Protein AF-A0A535GJ92-F1 (afdb_monomer)

Secondary structure (DSSP, 8-state):
--HHHHHHHHHHHHHHHHHSTTB-HHHHHHHHT--HHHHHHHHHHHHHTT-EEEESSSEEEE-----SS-S------HHHHHHHHHHHHHHHHTT------S--------------S-PPEEE--SSTT-HHHHHHHS---SSEEEEEEETTEEEEEE-TTTHHHHHHH---SEEEE-HHHHHHT-HHHHHHHHHHHTT--B-EE-TT--HHHHHHHHHTT-B-

Structure (mmCIF, N/CA/C/O backbone):
data_AF-A0A535GJ92-F1
#
_entry.id   AF-A0A535GJ92-F1
#
loop_
_atom_site.group_PDB
_atom_site.id
_atom_site.type_symbol
_atom_site.label_atom_id
_atom_site.label_alt_id
_atom_site.label_comp_id
_atom_site.label_asym_id
_atom_site.label_entity_id
_atom_site.label_seq_id
_atom_site.pdbx_PDB_ins_code
_atom_site.Cartn_x
_atom_site.Cartn_y
_atom_site.Cartn_z
_atom_site.occupancy
_atom_site.B_iso_or_equiv
_atom_site.auth_seq_id
_atom_site.auth_comp_id
_atom_site.auth_asym_id
_atom_site.auth_atom_id
_atom_site.pdbx_PDB_model_num
ATOM 1 N N . MET A 1 1 ? 19.392 4.411 -39.278 1.00 53.47 1 MET A N 1
ATOM 2 C CA . MET A 1 1 ? 18.923 3.256 -38.477 1.00 53.47 1 MET A CA 1
AT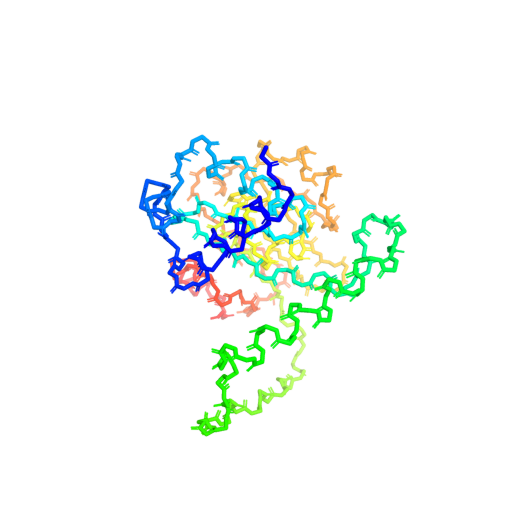OM 3 C C . MET A 1 1 ? 17.434 3.092 -38.726 1.00 53.47 1 MET A C 1
ATOM 5 O O . MET A 1 1 ? 16.678 4.012 -38.428 1.00 53.47 1 MET A O 1
ATOM 9 N N . ASN A 1 2 ? 17.029 2.000 -39.374 1.00 64.31 2 ASN A N 1
ATOM 10 C CA . ASN A 1 2 ? 15.671 1.860 -39.910 1.00 64.31 2 ASN A CA 1
ATOM 11 C C . ASN A 1 2 ? 14.639 1.661 -38.787 1.00 64.31 2 ASN A C 1
ATOM 13 O O . ASN A 1 2 ? 14.933 1.010 -37.782 1.00 64.31 2 ASN A O 1
ATOM 17 N N . ARG A 1 3 ? 13.418 2.203 -38.946 1.00 63.59 3 ARG A N 1
ATOM 18 C CA . ARG A 1 3 ? 12.334 2.062 -37.946 1.00 63.59 3 ARG A CA 1
ATOM 19 C C . ARG A 1 3 ? 12.065 0.594 -37.594 1.00 63.59 3 ARG A C 1
ATOM 21 O O . ARG A 1 3 ? 11.931 0.282 -36.415 1.00 63.59 3 ARG A O 1
ATOM 28 N N . ALA A 1 4 ? 12.094 -0.295 -38.588 1.00 64.81 4 ALA A N 1
ATOM 29 C CA . ALA A 1 4 ? 11.926 -1.737 -38.407 1.00 64.81 4 ALA A CA 1
ATOM 30 C C . ALA A 1 4 ? 13.017 -2.365 -37.517 1.00 64.81 4 ALA A C 1
ATOM 32 O O . ALA A 1 4 ? 12.712 -3.138 -36.617 1.00 64.81 4 ALA A O 1
ATOM 33 N N . GLN A 1 5 ? 14.284 -1.967 -37.688 1.00 71.75 5 GLN A N 1
ATOM 34 C CA . GLN A 1 5 ? 15.392 -2.458 -36.854 1.00 71.75 5 GLN A CA 1
ATOM 35 C C . GLN A 1 5 ? 15.271 -1.992 -35.397 1.00 71.75 5 GLN A C 1
ATOM 37 O O . GLN A 1 5 ? 15.662 -2.710 -34.481 1.00 71.75 5 GLN A O 1
ATOM 42 N N . ARG A 1 6 ? 14.731 -0.786 -35.173 1.00 73.00 6 ARG A N 1
ATOM 43 C CA . ARG A 1 6 ? 14.464 -0.264 -33.826 1.00 73.00 6 ARG A CA 1
ATOM 44 C C . ARG A 1 6 ? 13.317 -1.019 -33.153 1.00 73.00 6 ARG A C 1
ATOM 46 O O . ARG A 1 6 ? 13.453 -1.373 -31.990 1.00 73.00 6 ARG A O 1
ATOM 53 N N . LEU A 1 7 ? 12.238 -1.298 -33.885 1.00 75.06 7 LEU A N 1
ATOM 54 C CA . LEU A 1 7 ? 11.115 -2.097 -33.388 1.00 75.06 7 LEU A CA 1
ATOM 55 C C . LEU A 1 7 ? 11.565 -3.520 -33.025 1.00 75.06 7 LEU A C 1
ATOM 57 O O . LEU A 1 7 ? 11.338 -3.970 -31.910 1.00 75.06 7 LEU A O 1
ATOM 61 N N . ALA A 1 8 ? 12.291 -4.186 -33.925 1.00 76.44 8 ALA A N 1
ATOM 62 C CA . ALA A 1 8 ? 12.816 -5.530 -33.690 1.00 76.44 8 ALA A CA 1
ATOM 63 C C . ALA A 1 8 ? 13.769 -5.604 -32.485 1.00 76.44 8 ALA A C 1
ATOM 65 O O . ALA A 1 8 ? 13.922 -6.659 -31.875 1.00 76.44 8 ALA A O 1
ATOM 66 N N . ARG A 1 9 ? 14.441 -4.499 -32.142 1.00 80.50 9 ARG A N 1
ATOM 67 C CA . ARG A 1 9 ? 15.287 -4.418 -30.946 1.00 80.50 9 ARG A CA 1
ATOM 68 C C . ARG A 1 9 ? 14.460 -4.253 -29.672 1.00 80.50 9 ARG A C 1
ATOM 70 O O . ARG A 1 9 ? 14.721 -4.960 -28.710 1.00 80.50 9 ARG A O 1
ATOM 77 N N . LEU A 1 10 ? 13.435 -3.401 -29.692 1.00 81.56 10 LEU A N 1
ATOM 78 C CA . LEU A 1 10 ? 12.507 -3.242 -28.566 1.00 81.56 10 LEU A CA 1
ATOM 79 C C . LEU A 1 10 ? 11.792 -4.549 -28.231 1.00 81.56 10 LEU A C 1
ATOM 81 O O . LEU A 1 10 ? 11.700 -4.905 -27.065 1.00 81.56 10 LEU A O 1
ATOM 85 N N . LEU A 1 11 ? 11.343 -5.282 -29.252 1.00 82.81 11 LEU A N 1
ATOM 86 C CA . LEU A 1 11 ? 10.695 -6.579 -29.065 1.00 82.81 11 LEU A CA 1
ATOM 87 C C . LEU A 1 11 ? 11.654 -7.625 -28.489 1.00 82.81 11 LEU A C 1
ATOM 89 O O . LEU A 1 11 ? 11.238 -8.425 -27.665 1.00 82.81 11 LEU A O 1
ATOM 93 N N . ARG A 1 12 ? 12.940 -7.594 -28.862 1.00 78.81 12 ARG A N 1
ATOM 94 C CA . ARG A 1 12 ? 13.959 -8.468 -28.260 1.00 78.81 12 ARG A CA 1
ATOM 95 C C . ARG A 1 12 ? 14.216 -8.145 -26.794 1.00 78.81 12 ARG A C 1
ATOM 97 O O . ARG A 1 12 ? 14.290 -9.067 -25.993 1.00 78.81 12 ARG A O 1
ATOM 104 N N . VAL A 1 13 ? 14.325 -6.861 -26.448 1.00 79.38 13 VAL A N 1
ATOM 105 C CA . VAL A 1 13 ? 14.458 -6.421 -25.048 1.00 79.38 13 VAL A CA 1
ATOM 106 C C . VAL A 1 13 ? 13.229 -6.855 -24.246 1.00 79.38 13 VAL A C 1
ATOM 108 O O . VAL A 1 13 ? 13.375 -7.440 -23.183 1.00 79.38 13 VAL A O 1
ATOM 111 N N . LEU A 1 14 ? 12.027 -6.642 -24.785 1.00 78.19 14 LEU A N 1
ATOM 112 C CA . LEU A 1 14 ? 10.776 -7.051 -24.148 1.00 78.19 14 LEU A CA 1
ATOM 113 C C . LEU A 1 14 ? 10.695 -8.575 -23.962 1.00 78.19 14 LEU A C 1
ATOM 115 O O . LEU A 1 14 ? 10.383 -9.041 -22.872 1.00 78.19 14 LEU A O 1
ATOM 119 N N . ALA A 1 15 ? 11.033 -9.351 -24.994 1.00 76.44 15 ALA A N 1
ATOM 120 C CA . ALA A 1 15 ? 11.043 -10.810 -24.931 1.00 76.44 15 ALA A CA 1
ATOM 121 C C . ALA A 1 15 ? 12.057 -11.346 -23.909 1.00 76.44 15 ALA A C 1
ATOM 123 O O . ALA A 1 15 ? 11.753 -12.309 -23.214 1.00 76.44 15 ALA A O 1
ATOM 124 N N . ALA A 1 16 ? 13.232 -10.716 -23.788 1.00 76.69 16 ALA A N 1
ATOM 125 C CA . ALA A 1 16 ? 14.231 -11.090 -22.789 1.00 76.69 16 ALA A CA 1
ATOM 126 C C . ALA A 1 16 ? 13.713 -10.880 -21.358 1.00 76.69 16 ALA A C 1
ATOM 128 O O . ALA A 1 16 ? 13.887 -11.756 -20.520 1.00 76.69 16 ALA A O 1
ATOM 129 N N . ILE A 1 17 ? 13.019 -9.767 -21.103 1.00 75.00 17 ILE A N 1
ATOM 130 C CA . ILE A 1 17 ? 12.448 -9.487 -19.780 1.00 75.00 17 ILE A CA 1
ATOM 131 C C . ILE A 1 17 ? 11.287 -10.440 -19.444 1.00 75.00 17 ILE A C 1
ATOM 133 O O . ILE A 1 17 ? 11.144 -10.848 -18.298 1.00 75.00 17 ILE A O 1
ATOM 137 N N . ILE A 1 18 ? 10.454 -10.802 -20.428 1.00 71.56 18 ILE A N 1
ATOM 138 C CA . ILE A 1 18 ? 9.336 -11.742 -20.219 1.00 71.56 18 ILE A CA 1
ATOM 139 C C . ILE A 1 18 ? 9.849 -13.168 -19.973 1.00 71.56 18 ILE A C 1
ATOM 141 O O . ILE A 1 18 ? 9.283 -13.892 -19.159 1.00 71.56 18 ILE A O 1
ATOM 145 N N . ALA A 1 19 ? 10.902 -13.586 -20.681 1.00 70.50 19 ALA A N 1
ATOM 146 C CA . ALA A 1 19 ? 11.464 -14.926 -20.541 1.00 70.50 19 ALA A CA 1
ATOM 147 C C . ALA A 1 19 ? 12.166 -15.132 -19.189 1.00 70.50 19 ALA A C 1
ATOM 149 O O . ALA A 1 19 ? 12.090 -16.221 -18.625 1.00 70.50 19 ALA A O 1
ATOM 150 N N . GLU A 1 20 ? 12.850 -14.101 -18.688 1.00 66.44 20 GLU A N 1
ATOM 151 C CA . GLU A 1 20 ? 13.675 -14.156 -17.480 1.00 66.44 20 GLU A CA 1
ATOM 152 C C . GLU A 1 20 ? 13.484 -12.854 -16.665 1.00 66.44 20 GLU A C 1
ATOM 154 O O . GLU A 1 20 ? 14.280 -11.916 -16.785 1.00 66.44 20 GLU A O 1
ATOM 159 N N . PRO A 1 21 ? 12.404 -12.751 -15.865 1.00 64.00 21 PRO A N 1
ATOM 160 C CA . PRO A 1 21 ? 12.179 -11.597 -14.997 1.00 64.00 21 PRO A CA 1
ATOM 161 C C . PRO A 1 21 ? 13.259 -11.520 -13.906 1.00 64.00 21 PRO A C 1
ATOM 163 O O . PRO A 1 21 ? 13.668 -12.543 -13.356 1.00 64.00 21 PRO A O 1
ATOM 166 N N . GLY A 1 22 ? 13.727 -10.308 -13.595 1.00 62.28 22 GLY A N 1
ATOM 167 C CA . GLY A 1 22 ? 14.723 -10.081 -12.540 1.00 62.28 22 GLY A CA 1
ATOM 168 C C . GLY A 1 22 ? 16.177 -10.076 -13.027 1.00 62.28 22 GLY A C 1
ATOM 169 O O . GLY A 1 22 ? 17.098 -10.139 -12.220 1.00 62.28 22 GLY A O 1
ATOM 170 N N . LEU A 1 23 ? 16.424 -9.950 -14.335 1.00 67.25 23 LEU A N 1
ATOM 171 C CA . LEU A 1 23 ? 17.788 -9.812 -14.861 1.00 67.25 23 LEU A CA 1
ATOM 172 C C . LEU A 1 23 ? 18.440 -8.474 -14.474 1.00 67.25 23 LEU A C 1
ATOM 174 O O . LEU A 1 23 ? 17.831 -7.403 -14.583 1.00 67.25 23 LEU A O 1
ATOM 178 N N . ASN A 1 24 ? 19.720 -8.525 -14.098 1.00 70.81 24 ASN A N 1
ATOM 179 C CA . ASN A 1 24 ? 20.555 -7.343 -13.871 1.00 70.81 24 ASN A CA 1
ATOM 180 C C . ASN A 1 24 ? 20.749 -6.555 -15.196 1.00 70.81 24 ASN A C 1
ATOM 182 O O . ASN A 1 24 ? 20.762 -7.168 -16.265 1.00 70.81 24 ASN A O 1
ATOM 186 N N . PRO A 1 25 ? 20.929 -5.215 -15.196 1.00 65.88 25 PRO A N 1
ATOM 187 C CA . PRO A 1 25 ? 21.043 -4.424 -16.424 1.00 65.88 25 PRO A CA 1
ATOM 188 C C . PRO A 1 25 ? 22.133 -4.875 -17.385 1.00 65.88 25 PRO A C 1
ATOM 190 O O . PRO A 1 25 ? 21.948 -4.785 -18.596 1.00 65.88 25 PRO A O 1
ATOM 193 N N . LEU A 1 26 ? 23.257 -5.351 -16.850 1.00 70.69 26 LEU A N 1
ATOM 194 C CA . LEU A 1 26 ? 24.378 -5.841 -17.650 1.00 70.69 26 LEU A CA 1
ATOM 195 C C . LEU A 1 26 ? 24.001 -7.139 -18.372 1.00 70.69 26 LEU A C 1
ATOM 197 O O . LEU A 1 26 ? 24.169 -7.245 -19.583 1.00 70.69 26 LEU A O 1
ATOM 201 N N . GLU A 1 27 ? 23.386 -8.074 -17.652 1.00 72.12 27 GLU A N 1
ATOM 202 C CA . GLU A 1 27 ? 22.938 -9.358 -18.196 1.00 72.12 27 GLU A CA 1
ATOM 203 C C . GLU A 1 27 ? 21.802 -9.170 -19.206 1.00 72.12 27 GLU A C 1
ATOM 205 O O . GLU A 1 27 ? 21.796 -9.796 -20.265 1.00 72.12 27 GLU A O 1
ATOM 210 N N . LEU A 1 28 ? 20.875 -8.245 -18.934 1.00 76.94 28 LEU A N 1
ATOM 211 C CA . LEU A 1 28 ? 19.798 -7.918 -19.863 1.00 76.94 28 LEU A CA 1
ATOM 212 C C . LEU A 1 28 ? 20.329 -7.268 -21.149 1.00 76.94 28 LEU A C 1
ATOM 214 O O . LEU A 1 28 ? 19.836 -7.559 -22.242 1.00 76.94 28 LEU A O 1
ATOM 218 N N . ALA A 1 29 ? 21.327 -6.390 -21.034 1.00 77.00 29 ALA A N 1
ATOM 219 C CA . ALA A 1 29 ? 21.971 -5.751 -22.177 1.00 77.00 29 ALA A CA 1
ATOM 220 C C . ALA A 1 29 ? 22.660 -6.796 -23.069 1.00 77.00 29 ALA A C 1
ATOM 222 O O . ALA A 1 29 ? 22.425 -6.820 -24.283 1.00 77.00 29 ALA A O 1
ATOM 223 N N . ASP A 1 30 ? 23.419 -7.706 -22.457 1.00 76.38 30 ASP A N 1
ATOM 224 C CA . ASP A 1 30 ? 24.112 -8.793 -23.149 1.00 76.38 30 ASP A CA 1
ATOM 225 C C . ASP A 1 30 ? 23.124 -9.762 -23.811 1.00 76.38 30 ASP A C 1
ATOM 227 O O . ASP A 1 30 ? 23.265 -10.092 -24.992 1.00 76.38 30 ASP A O 1
ATOM 231 N N . ARG A 1 31 ? 22.050 -10.143 -23.106 1.00 75.62 31 ARG A N 1
ATOM 232 C CA . ARG A 1 31 ? 20.996 -11.034 -23.619 1.00 75.62 31 ARG A CA 1
ATOM 233 C C . ARG A 1 31 ? 20.239 -10.427 -24.799 1.00 75.62 31 ARG A C 1
ATOM 235 O O . ARG A 1 31 ? 19.936 -11.124 -25.768 1.00 75.62 31 ARG A O 1
ATOM 242 N N . ALA A 1 32 ? 19.943 -9.129 -24.739 1.00 76.56 32 ALA A N 1
ATOM 243 C CA . ALA A 1 32 ? 19.295 -8.403 -25.828 1.00 76.56 32 ALA A CA 1
ATOM 244 C C . ALA A 1 32 ? 20.266 -8.041 -26.974 1.00 76.56 32 ALA A C 1
ATOM 246 O O . ALA A 1 32 ? 19.819 -7.626 -28.053 1.00 76.56 32 ALA A O 1
ATOM 247 N N . GLY A 1 33 ? 21.578 -8.219 -26.770 1.00 79.56 33 GLY A N 1
ATOM 248 C CA . GLY A 1 33 ? 22.631 -7.896 -27.731 1.00 79.56 33 GLY A CA 1
ATOM 249 C C . GLY A 1 33 ? 22.756 -6.392 -27.980 1.00 79.56 33 GLY A C 1
ATOM 250 O O . GLY A 1 33 ? 22.915 -5.959 -29.126 1.00 79.56 33 GLY A O 1
ATOM 251 N N . VAL A 1 34 ? 22.598 -5.581 -26.932 1.00 82.31 34 VAL A N 1
ATOM 252 C CA . VAL A 1 34 ? 22.601 -4.112 -26.994 1.00 82.31 34 VAL A CA 1
ATOM 253 C C . VAL A 1 34 ? 23.533 -3.533 -25.937 1.00 82.31 34 VAL A C 1
ATOM 255 O O . VAL A 1 34 ? 23.767 -4.142 -24.907 1.00 82.31 34 VAL A O 1
ATOM 258 N N . SER A 1 35 ? 24.048 -2.321 -26.153 1.00 77.12 35 SER A N 1
ATOM 259 C CA . SER A 1 35 ? 24.799 -1.636 -25.096 1.00 77.12 35 SER A CA 1
ATOM 260 C C . SER A 1 35 ? 23.872 -1.150 -23.984 1.00 77.12 35 SER A C 1
ATOM 262 O O . SER A 1 35 ? 22.730 -0.777 -24.252 1.00 77.12 35 SER A O 1
ATOM 264 N N . ASP A 1 36 ? 24.387 -1.033 -22.763 1.00 72.44 36 ASP A N 1
ATOM 265 C CA . ASP A 1 36 ? 23.635 -0.527 -21.608 1.00 72.44 36 ASP A CA 1
ATOM 266 C C . ASP A 1 36 ? 22.990 0.861 -21.862 1.00 72.44 36 ASP A C 1
ATOM 268 O O . ASP A 1 36 ? 21.817 1.092 -21.567 1.00 72.44 36 ASP A O 1
ATOM 272 N N . ARG A 1 37 ? 23.689 1.778 -22.549 1.00 69.88 37 ARG A N 1
ATOM 273 C CA . ARG A 1 37 ? 23.108 3.067 -22.988 1.00 69.88 37 ARG A CA 1
ATOM 274 C C . ARG A 1 37 ? 21.888 2.883 -23.903 1.00 69.88 37 ARG A C 1
ATOM 276 O O . ARG A 1 37 ? 20.949 3.681 -23.855 1.00 69.88 37 ARG A O 1
ATOM 283 N N . THR A 1 38 ? 21.923 1.877 -24.773 1.00 76.75 38 THR A N 1
ATOM 284 C CA . THR A 1 38 ? 20.834 1.563 -25.707 1.00 76.75 38 THR A CA 1
ATOM 285 C C . THR A 1 38 ? 19.684 0.881 -24.982 1.00 76.75 38 THR A C 1
ATOM 287 O O . THR A 1 38 ? 18.538 1.263 -25.205 1.00 76.75 38 THR A O 1
ATOM 290 N N . LEU A 1 39 ? 19.994 -0.032 -24.059 1.00 79.88 39 LEU A N 1
ATOM 291 C CA . LEU A 1 39 ? 19.027 -0.675 -23.180 1.00 79.88 39 LEU A CA 1
ATOM 292 C C . LEU A 1 39 ? 18.219 0.371 -22.406 1.00 79.88 39 LEU A C 1
ATOM 294 O O . LEU A 1 39 ? 16.998 0.394 -22.509 1.00 79.88 39 LEU A O 1
ATOM 298 N N . ARG A 1 40 ? 18.882 1.324 -21.737 1.00 74.00 40 ARG A N 1
ATOM 299 C CA . ARG A 1 40 ? 18.209 2.404 -20.990 1.00 74.00 40 ARG A CA 1
ATOM 300 C C . ARG A 1 40 ? 17.260 3.236 -21.857 1.00 74.00 40 ARG A C 1
ATOM 302 O O . ARG A 1 40 ? 16.165 3.595 -21.426 1.00 74.00 40 ARG A O 1
ATOM 309 N N . ARG A 1 41 ? 17.658 3.530 -23.099 1.00 74.88 41 ARG A N 1
ATOM 310 C CA . ARG A 1 41 ? 16.818 4.257 -24.063 1.00 74.88 41 ARG A CA 1
ATOM 311 C C . ARG A 1 41 ? 15.610 3.433 -24.516 1.00 74.88 41 ARG A C 1
ATOM 313 O O . ARG A 1 41 ? 14.527 3.988 -24.679 1.00 74.88 41 ARG A O 1
ATOM 320 N N . ASP A 1 42 ? 15.807 2.145 -24.761 1.00 80.44 42 ASP A N 1
ATOM 321 C CA . ASP A 1 42 ? 14.763 1.239 -25.229 1.00 80.44 42 ASP A CA 1
ATOM 322 C C . ASP A 1 42 ? 13.750 0.937 -24.108 1.00 80.44 42 ASP A C 1
ATOM 324 O O . ASP A 1 42 ? 12.548 0.968 -24.356 1.00 80.44 42 ASP A O 1
ATOM 328 N N . LEU A 1 43 ? 14.209 0.795 -22.862 1.00 76.06 43 LEU A N 1
ATOM 329 C CA . LEU A 1 43 ? 13.366 0.695 -21.665 1.00 76.06 43 LEU A CA 1
ATOM 330 C C . LEU A 1 43 ? 12.503 1.944 -21.450 1.00 76.06 43 LEU A C 1
ATOM 332 O O . LEU A 1 43 ? 11.303 1.837 -21.208 1.00 76.06 43 LEU A O 1
ATOM 336 N N . ALA A 1 44 ? 13.081 3.140 -21.607 1.00 72.94 44 ALA A N 1
ATOM 337 C CA . ALA A 1 44 ? 12.310 4.382 -21.553 1.00 72.94 44 ALA A CA 1
ATOM 338 C C . ALA A 1 44 ? 11.215 4.418 -22.632 1.00 72.94 44 ALA A C 1
ATOM 340 O O . ALA A 1 44 ? 10.099 4.854 -22.370 1.00 72.94 44 ALA A O 1
ATOM 341 N N . GLN A 1 45 ? 11.513 3.905 -23.828 1.00 76.81 45 GLN A N 1
ATOM 342 C CA . GLN A 1 45 ? 10.541 3.828 -24.912 1.00 76.81 45 GLN A CA 1
ATOM 343 C C . GLN A 1 45 ? 9.448 2.774 -24.658 1.00 76.81 45 GLN A C 1
ATOM 345 O O . GLN A 1 45 ? 8.307 2.993 -25.054 1.00 76.81 45 GLN A O 1
ATOM 350 N N . LEU A 1 46 ? 9.766 1.652 -24.007 1.00 76.19 46 LEU A N 1
ATOM 351 C CA . LEU A 1 46 ? 8.772 0.664 -23.573 1.00 76.19 46 LEU A CA 1
ATOM 352 C C . LEU A 1 46 ? 7.822 1.259 -22.523 1.00 76.19 46 LEU A C 1
ATOM 354 O O . LEU A 1 46 ? 6.607 1.109 -22.657 1.00 76.19 46 LEU A O 1
ATOM 358 N N . ARG A 1 47 ? 8.353 2.040 -21.575 1.00 73.69 47 ARG A N 1
ATOM 359 C CA . ARG A 1 47 ? 7.552 2.792 -20.598 1.00 73.69 47 ARG A CA 1
ATOM 360 C C . ARG A 1 47 ? 6.618 3.801 -21.259 1.00 73.69 47 ARG A C 1
ATOM 362 O O . ARG A 1 47 ? 5.445 3.867 -20.906 1.00 73.69 47 ARG A O 1
ATOM 369 N N . ASP A 1 48 ? 7.096 4.527 -22.268 1.00 71.25 48 ASP A N 1
ATOM 370 C CA . ASP A 1 48 ? 6.262 5.455 -23.045 1.00 71.25 48 ASP A CA 1
ATOM 371 C C . ASP A 1 48 ? 5.144 4.740 -23.830 1.00 71.25 48 ASP A C 1
ATOM 373 O O . ASP A 1 48 ? 4.103 5.336 -24.118 1.00 71.25 48 ASP A O 1
ATOM 377 N N . LEU A 1 49 ? 5.352 3.469 -24.189 1.00 71.38 49 LEU A N 1
ATOM 378 C CA . LEU A 1 49 ? 4.356 2.614 -24.843 1.00 71.38 49 LEU A CA 1
ATOM 379 C C . LEU A 1 49 ? 3.376 1.963 -23.852 1.00 71.38 49 LEU A C 1
ATOM 381 O O . LEU A 1 49 ? 2.408 1.347 -24.293 1.00 71.38 49 LEU A O 1
ATOM 385 N N . GLY A 1 50 ? 3.585 2.142 -22.545 1.00 63.12 50 GLY A N 1
ATOM 386 C CA . GLY A 1 50 ? 2.713 1.633 -21.487 1.00 63.12 50 GLY A CA 1
ATOM 387 C C . GLY A 1 50 ? 3.156 0.311 -20.861 1.00 63.12 50 GLY A C 1
ATOM 388 O O . GLY A 1 50 ? 2.422 -0.219 -20.035 1.00 63.12 50 GLY A O 1
ATOM 389 N N . TYR A 1 51 ? 4.338 -0.205 -21.213 1.00 65.00 51 TYR A N 1
ATOM 390 C CA . TYR A 1 51 ? 4.948 -1.333 -20.509 1.00 65.00 51 TYR A CA 1
ATOM 391 C C . TYR A 1 51 ? 5.706 -0.797 -19.295 1.00 65.00 51 TYR A C 1
ATOM 393 O O . TYR A 1 51 ? 6.754 -0.163 -19.443 1.00 65.00 51 TYR A O 1
ATOM 401 N N . GLU A 1 52 ? 5.175 -1.004 -18.093 1.00 63.28 52 GLU A N 1
ATOM 402 C CA . GLU A 1 52 ? 5.884 -0.623 -16.872 1.00 63.28 52 GLU A CA 1
ATOM 403 C C . GLU A 1 52 ? 7.006 -1.627 -16.609 1.00 63.28 52 GLU A C 1
ATOM 405 O O . GLU A 1 52 ? 6.757 -2.807 -16.382 1.00 63.28 52 GLU A O 1
ATOM 410 N N . VAL A 1 53 ? 8.253 -1.153 -16.679 1.00 61.47 53 VAL A N 1
ATOM 411 C CA . VAL A 1 53 ? 9.435 -1.953 -16.350 1.00 61.47 53 VAL A CA 1
ATOM 412 C C . VAL A 1 53 ? 10.006 -1.453 -15.026 1.00 61.47 53 VAL A C 1
ATOM 414 O O . VAL A 1 53 ? 10.464 -0.308 -14.956 1.00 61.47 53 VAL A O 1
ATOM 417 N N . ALA A 1 54 ? 9.956 -2.288 -13.989 1.00 54.53 54 ALA A N 1
ATOM 418 C CA . ALA A 1 54 ? 10.470 -1.983 -12.651 1.00 54.53 54 ALA A CA 1
ATOM 419 C C . ALA A 1 54 ? 11.898 -2.521 -12.467 1.00 54.53 54 ALA A C 1
ATOM 421 O O . ALA A 1 54 ? 12.311 -3.434 -13.179 1.00 54.53 54 ALA A O 1
ATOM 422 N N . TYR A 1 55 ? 12.651 -1.929 -11.532 1.00 45.56 55 TYR A N 1
ATOM 423 C CA . TYR A 1 55 ? 14.058 -2.247 -11.251 1.00 45.56 55 TYR A CA 1
ATOM 424 C C . TYR A 1 55 ? 14.258 -2.659 -9.785 1.00 45.56 55 TYR A C 1
ATOM 426 O O . TYR A 1 55 ? 15.041 -2.051 -9.061 1.00 45.56 55 TYR A O 1
ATOM 434 N N . THR A 1 56 ? 13.491 -3.638 -9.308 1.00 49.22 56 THR A N 1
ATOM 435 C CA . THR A 1 56 ? 13.521 -4.014 -7.883 1.00 49.22 56 THR A CA 1
ATOM 436 C C . THR A 1 56 ? 14.565 -5.098 -7.612 1.00 49.22 56 THR A C 1
ATOM 438 O O . THR A 1 56 ? 15.462 -4.893 -6.802 1.00 49.22 56 THR A O 1
ATOM 441 N N . SER A 1 57 ? 14.511 -6.221 -8.336 1.00 41.19 57 SER A N 1
ATOM 442 C CA . SER A 1 57 ? 15.493 -7.321 -8.254 1.00 41.19 57 SER A CA 1
ATOM 443 C C . SER A 1 57 ? 16.197 -7.571 -9.596 1.00 41.19 57 SER A C 1
ATOM 445 O O . SER A 1 57 ? 16.722 -8.651 -9.830 1.00 41.19 57 SER A O 1
ATOM 447 N N . GLY A 1 58 ? 16.180 -6.569 -10.477 1.00 55.50 58 GLY A N 1
ATOM 448 C CA . GLY A 1 58 ? 16.449 -6.670 -11.910 1.00 55.50 58 GLY A CA 1
ATOM 449 C C . GLY A 1 58 ? 15.269 -6.107 -12.701 1.00 55.50 58 GLY A C 1
ATOM 450 O O . GLY A 1 58 ? 14.343 -5.549 -12.109 1.00 55.50 58 GLY A O 1
ATOM 451 N N . TYR A 1 59 ? 15.305 -6.194 -14.028 1.00 51.50 59 TYR A N 1
ATOM 452 C CA . TYR A 1 59 ? 14.214 -5.691 -14.859 1.00 51.50 59 TYR A CA 1
ATOM 453 C C . TYR A 1 59 ? 13.080 -6.707 -14.960 1.00 51.50 59 TYR A C 1
ATOM 455 O O . TYR A 1 59 ? 13.285 -7.842 -15.386 1.00 51.50 59 TYR A O 1
ATOM 463 N N . GLU A 1 60 ? 11.874 -6.270 -14.618 1.00 54.00 60 GLU A N 1
ATOM 464 C CA . GLU A 1 60 ? 10.642 -7.044 -14.765 1.00 54.00 60 GLU A CA 1
ATOM 465 C C . GLU A 1 60 ? 9.610 -6.204 -15.512 1.00 54.00 60 GLU A C 1
ATOM 467 O O . GLU A 1 60 ? 9.413 -5.029 -15.194 1.00 54.00 60 GLU A O 1
ATOM 472 N N . VAL A 1 61 ? 8.971 -6.787 -16.528 1.00 50.00 61 VAL A N 1
ATOM 473 C CA . VAL A 1 61 ? 7.880 -6.149 -17.270 1.00 50.00 61 VAL A CA 1
ATOM 474 C C . VAL A 1 61 ? 6.586 -6.510 -16.570 1.00 50.00 61 VAL A C 1
ATOM 476 O O . VAL A 1 61 ? 6.188 -7.671 -16.535 1.00 50.00 61 VAL A O 1
ATOM 479 N N . GLN A 1 62 ? 5.903 -5.500 -16.055 1.00 57.06 62 GLN A N 1
ATOM 480 C CA . GLN A 1 62 ? 4.528 -5.637 -15.620 1.00 57.06 62 GLN A CA 1
ATOM 481 C C . GLN A 1 62 ? 3.639 -5.434 -16.850 1.00 57.06 62 GLN A C 1
ATOM 483 O O . GLN A 1 62 ? 3.625 -4.352 -17.448 1.00 57.06 62 GLN A O 1
ATOM 488 N N . GLU A 1 63 ? 2.906 -6.474 -17.258 1.00 53.03 63 GLU A N 1
ATOM 489 C CA . GLU A 1 63 ? 1.872 -6.364 -18.292 1.00 53.03 63 GLU A CA 1
ATOM 490 C C . GLU A 1 63 ? 0.709 -5.507 -17.775 1.00 53.03 63 GLU A C 1
ATOM 492 O O . GLU A 1 63 ? -0.367 -5.991 -17.430 1.00 53.03 63 GLU A O 1
ATOM 497 N N . LYS A 1 64 ? 0.884 -4.185 -17.755 1.00 47.94 64 LYS A N 1
ATOM 498 C CA . LYS A 1 64 ? -0.255 -3.271 -17.759 1.00 47.94 64 LYS A CA 1
ATOM 499 C C . LYS A 1 64 ? -0.776 -3.183 -19.184 1.00 47.94 64 LYS A C 1
ATOM 501 O O . LYS A 1 64 ? -0.537 -2.222 -19.913 1.00 47.94 64 LYS A O 1
ATOM 506 N N . LEU A 1 65 ? -1.542 -4.196 -19.578 1.00 42.44 65 LEU A N 1
ATOM 507 C CA . LEU A 1 65 ? -2.540 -4.041 -20.627 1.00 42.44 65 LEU A CA 1
ATOM 508 C C . LEU A 1 65 ? -3.534 -2.976 -20.142 1.00 42.44 65 LEU A C 1
ATOM 510 O O . LEU A 1 65 ? -4.542 -3.275 -19.511 1.00 42.44 65 LEU A O 1
ATOM 514 N N . ASN A 1 66 ? -3.240 -1.706 -20.437 1.00 41.75 66 ASN A N 1
ATOM 515 C CA . ASN A 1 66 ? -4.219 -0.623 -20.430 1.00 41.75 66 ASN A CA 1
ATOM 516 C C . ASN A 1 66 ? -5.238 -0.891 -21.554 1.00 41.75 66 ASN A C 1
ATOM 518 O O . ASN A 1 66 ? -5.283 -0.186 -22.563 1.00 41.75 66 ASN A O 1
ATOM 522 N N . LEU A 1 67 ? -6.048 -1.939 -21.386 1.00 40.69 67 LEU A N 1
ATOM 523 C CA . LEU A 1 67 ? -7.283 -2.163 -22.137 1.00 40.69 67 LEU A CA 1
ATOM 524 C C . LEU A 1 67 ? -8.336 -1.105 -21.754 1.00 40.69 67 LEU A C 1
ATOM 526 O O . LEU A 1 67 ? -9.237 -0.825 -22.540 1.00 40.69 67 LEU A O 1
ATOM 530 N N . ASP A 1 68 ? -8.139 -0.407 -20.629 1.00 38.53 68 ASP A N 1
ATOM 531 C CA . ASP A 1 68 ? -8.917 0.753 -20.183 1.00 38.53 68 ASP A CA 1
ATOM 532 C C . ASP A 1 68 ? -8.481 2.069 -20.859 1.00 38.53 68 ASP A C 1
ATOM 534 O O . ASP A 1 68 ? -8.244 3.090 -20.218 1.00 38.53 68 ASP A O 1
ATOM 538 N N . GLY A 1 69 ? -8.350 2.063 -22.188 1.00 36.59 69 GLY A N 1
ATOM 539 C CA . GLY A 1 69 ? -8.682 3.205 -23.053 1.00 36.59 69 GLY A CA 1
ATOM 540 C C . GLY A 1 69 ? -8.162 4.620 -22.728 1.00 36.59 69 GLY A C 1
ATOM 541 O O . GLY A 1 69 ? -8.787 5.586 -23.172 1.00 36.59 69 GLY A O 1
ATOM 542 N N . ARG A 1 70 ? -7.053 4.806 -21.999 1.00 37.53 70 ARG A N 1
ATOM 543 C CA . ARG A 1 70 ? -6.471 6.140 -21.727 1.00 37.53 70 ARG A CA 1
ATOM 544 C C . ARG A 1 70 ? -4.961 6.231 -21.943 1.00 37.53 70 ARG A C 1
ATOM 546 O O . ARG A 1 70 ? -4.281 7.010 -21.283 1.00 37.53 70 ARG A O 1
ATOM 553 N N . SER A 1 71 ? -4.416 5.543 -22.938 1.00 41.47 71 SER A N 1
ATOM 554 C CA . SER A 1 71 ? -3.220 6.072 -23.599 1.00 41.47 71 SER A CA 1
ATOM 555 C C . SER A 1 71 ? -3.660 7.234 -24.498 1.00 41.47 71 SER A C 1
ATOM 557 O O . SER A 1 71 ? -4.651 7.127 -25.223 1.00 41.47 71 SER A O 1
ATOM 559 N N . LYS A 1 72 ? -2.989 8.393 -24.382 1.00 45.28 72 LYS A N 1
ATOM 560 C CA . LYS A 1 72 ? -3.229 9.607 -25.191 1.00 45.28 72 LYS A CA 1
ATOM 561 C C . LYS A 1 72 ? -3.652 9.212 -26.608 1.00 45.28 72 LYS A C 1
ATOM 563 O O . LYS A 1 72 ? -2.864 8.586 -27.310 1.00 45.28 72 LYS A O 1
ATOM 568 N N . ARG A 1 73 ? -4.878 9.580 -27.010 1.00 39.81 73 ARG A N 1
ATOM 569 C CA . ARG A 1 73 ? -5.454 9.339 -28.346 1.00 39.81 73 ARG A CA 1
ATOM 570 C C . ARG A 1 73 ? -4.525 9.911 -29.425 1.00 39.81 73 ARG A C 1
ATOM 572 O O . ARG A 1 73 ? -4.693 11.035 -29.891 1.00 39.81 73 ARG A O 1
ATOM 579 N N . ARG A 1 74 ? -3.528 9.135 -29.835 1.00 49.78 74 ARG A N 1
ATOM 580 C CA . ARG A 1 74 ? -2.819 9.322 -31.093 1.00 49.78 74 ARG A CA 1
ATOM 581 C C . ARG A 1 74 ? -3.696 8.649 -32.139 1.00 49.78 74 ARG A C 1
ATOM 583 O O . ARG A 1 74 ? -4.056 7.488 -31.966 1.00 49.78 74 ARG A O 1
ATOM 590 N N . ARG A 1 75 ? -4.135 9.394 -33.156 1.00 48.69 75 ARG A N 1
ATOM 591 C CA . ARG A 1 75 ? -4.999 8.838 -34.207 1.00 48.69 75 ARG A CA 1
ATOM 592 C C . ARG A 1 75 ? -4.278 7.647 -34.846 1.00 48.69 75 ARG A C 1
ATOM 594 O O . ARG A 1 75 ? -3.198 7.833 -35.402 1.00 48.69 75 ARG A O 1
ATOM 601 N N . ARG A 1 76 ? -4.862 6.456 -34.684 1.00 54.25 76 ARG A N 1
ATOM 602 C CA . ARG A 1 76 ? -4.427 5.191 -35.284 1.00 54.25 76 ARG A CA 1
ATOM 603 C C . ARG A 1 76 ? -4.428 5.363 -36.802 1.00 54.25 76 ARG A C 1
ATOM 605 O O . ARG A 1 76 ? -5.397 5.901 -37.339 1.00 54.25 76 ARG A O 1
ATOM 612 N N . THR A 1 77 ? -3.341 4.993 -37.467 1.00 60.03 77 THR A N 1
ATOM 613 C CA . THR A 1 77 ? -3.249 5.058 -38.929 1.00 60.03 77 THR A CA 1
ATOM 614 C C . THR A 1 77 ? -3.436 3.671 -39.531 1.00 60.03 77 THR A C 1
ATOM 616 O O . THR A 1 77 ? -3.125 2.673 -38.894 1.00 60.03 77 THR A O 1
ATOM 619 N N . GLU A 1 78 ? -3.912 3.599 -40.771 1.00 60.44 78 GLU A N 1
ATOM 620 C CA . GLU A 1 78 ? -4.128 2.344 -41.514 1.00 60.44 78 GLU A CA 1
ATOM 621 C C . GLU A 1 78 ? -2.838 1.504 -41.647 1.00 60.44 78 GLU A C 1
ATOM 623 O O . GLU A 1 78 ? -2.864 0.276 -41.655 1.00 60.44 78 GLU A O 1
ATOM 628 N N . ALA A 1 79 ? -1.678 2.169 -41.633 1.00 60.41 79 ALA A N 1
ATOM 629 C CA . ALA A 1 79 ? -0.369 1.524 -41.590 1.00 60.41 79 ALA A CA 1
ATOM 630 C C . ALA A 1 79 ? -0.070 0.825 -40.247 1.00 60.41 79 ALA A C 1
ATOM 632 O O . ALA A 1 79 ? 0.675 -0.154 -40.229 1.00 60.41 79 ALA A O 1
ATOM 633 N N . ASP A 1 80 ? -0.634 1.309 -39.135 1.00 56.06 80 ASP A N 1
ATOM 634 C CA . ASP A 1 80 ? -0.476 0.681 -37.819 1.00 56.06 80 ASP A CA 1
ATOM 635 C C . ASP A 1 80 ? -1.291 -0.620 -37.735 1.00 56.06 80 ASP A C 1
ATOM 637 O O . ASP A 1 80 ? -0.825 -1.597 -37.152 1.00 56.06 80 ASP A O 1
ATOM 641 N N . ASP A 1 81 ? -2.470 -0.666 -38.363 1.00 60.12 81 ASP A N 1
ATOM 642 C CA . ASP A 1 81 ? -3.322 -1.862 -38.388 1.00 60.12 81 ASP A CA 1
ATOM 643 C C . ASP A 1 81 ? -2.732 -2.958 -39.293 1.00 60.12 81 ASP A C 1
ATOM 645 O O . ASP A 1 81 ? -2.685 -4.124 -38.897 1.00 60.12 81 ASP A O 1
ATOM 649 N N . ALA A 1 82 ? -2.173 -2.589 -40.451 1.00 66.69 82 ALA A N 1
ATOM 650 C CA . ALA A 1 82 ? -1.431 -3.523 -41.304 1.00 66.69 82 ALA A CA 1
ATOM 651 C C . ALA A 1 82 ? -0.191 -4.100 -40.594 1.00 66.69 82 ALA A C 1
ATOM 653 O O . ALA A 1 82 ? 0.123 -5.284 -40.730 1.00 66.69 82 ALA A O 1
ATOM 654 N N . LEU A 1 83 ? 0.501 -3.283 -39.790 1.00 67.38 83 LEU A N 1
ATOM 655 C CA . LEU A 1 83 ? 1.634 -3.736 -38.984 1.00 67.38 83 LEU A CA 1
ATOM 656 C C . LEU A 1 83 ? 1.190 -4.714 -37.887 1.00 67.38 83 LEU A C 1
ATOM 658 O O . LEU A 1 83 ? 1.866 -5.714 -37.657 1.00 67.38 83 LEU A O 1
ATOM 662 N N . LEU A 1 84 ? 0.054 -4.458 -37.234 1.00 66.50 84 LEU A N 1
ATOM 663 C CA . LEU A 1 84 ? -0.506 -5.356 -36.221 1.00 66.50 84 LEU A CA 1
ATOM 664 C C . LEU A 1 84 ? -0.941 -6.696 -36.820 1.00 66.50 84 LEU A C 1
ATOM 666 O O . LEU A 1 84 ? -0.669 -7.734 -36.223 1.00 66.50 84 LEU A O 1
ATOM 670 N N . GLN A 1 85 ? -1.543 -6.693 -38.011 1.00 67.94 85 GLN A N 1
ATOM 671 C CA . GLN A 1 85 ? -1.893 -7.925 -38.725 1.00 67.94 85 GLN A CA 1
ATOM 672 C C . GLN A 1 85 ? -0.652 -8.724 -39.140 1.00 67.94 85 GLN A C 1
ATOM 674 O O . GLN A 1 85 ? -0.623 -9.940 -38.966 1.00 67.94 85 GLN A O 1
ATOM 679 N N . ALA A 1 86 ? 0.400 -8.049 -39.609 1.00 68.25 86 ALA A N 1
ATOM 680 C CA . ALA A 1 86 ? 1.662 -8.701 -39.952 1.00 68.25 86 ALA A CA 1
ATOM 681 C C . ALA A 1 86 ? 2.359 -9.303 -38.718 1.00 68.25 86 ALA A C 1
ATOM 683 O O . ALA A 1 86 ? 2.935 -10.386 -38.797 1.00 68.25 86 ALA A O 1
ATOM 684 N N . VAL A 1 87 ? 2.284 -8.629 -37.565 1.00 68.56 87 VAL A N 1
ATOM 685 C CA . VAL A 1 87 ? 2.801 -9.155 -36.293 1.00 68.56 87 VAL A CA 1
ATOM 686 C C . VAL A 1 87 ? 1.963 -10.337 -35.806 1.00 68.56 87 VAL A C 1
ATOM 688 O O . VAL A 1 87 ? 2.541 -11.339 -35.400 1.00 68.56 87 VAL A O 1
ATOM 691 N N . ALA A 1 88 ? 0.632 -10.266 -35.897 1.00 68.31 88 ALA A N 1
ATOM 692 C CA . ALA A 1 88 ? -0.246 -11.379 -35.539 1.00 68.31 88 ALA A CA 1
ATOM 693 C C . ALA A 1 88 ? 0.066 -12.629 -36.380 1.00 68.31 88 ALA A C 1
ATOM 695 O O . ALA A 1 88 ? 0.279 -13.702 -35.819 1.00 68.31 88 ALA A O 1
ATOM 696 N N . GLN A 1 89 ? 0.224 -12.470 -37.698 1.00 65.94 89 GLN A N 1
ATOM 697 C CA . GLN A 1 89 ? 0.625 -13.565 -38.585 1.00 65.94 89 GLN A CA 1
ATOM 698 C C . GLN A 1 89 ? 2.023 -14.104 -38.270 1.00 65.94 89 GLN A C 1
ATOM 700 O O . GLN A 1 89 ? 2.227 -15.316 -38.302 1.00 65.94 89 GLN A O 1
ATOM 705 N N . ALA A 1 90 ? 2.988 -13.237 -37.950 1.00 64.69 90 ALA A N 1
ATOM 706 C CA . ALA A 1 90 ? 4.348 -13.649 -37.600 1.00 64.69 90 ALA A CA 1
ATOM 707 C C . ALA A 1 90 ? 4.402 -14.434 -36.276 1.00 64.69 90 ALA A C 1
ATOM 709 O O . ALA A 1 90 ? 5.191 -15.366 -36.144 1.00 64.69 90 ALA A O 1
ATOM 710 N N . VAL A 1 91 ? 3.555 -14.081 -35.304 1.00 60.97 91 VAL A N 1
ATOM 711 C CA . VAL A 1 91 ? 3.439 -14.794 -34.019 1.00 60.97 91 VAL A CA 1
ATOM 712 C C . VAL A 1 91 ? 2.762 -16.154 -34.207 1.00 60.97 91 VAL A C 1
ATOM 714 O O . VAL A 1 91 ? 3.191 -17.139 -33.607 1.00 60.97 91 VAL A O 1
ATOM 717 N N . GLU A 1 92 ? 1.761 -16.228 -35.084 1.00 63.47 92 GLU A N 1
ATOM 718 C CA . GLU A 1 92 ? 1.096 -17.477 -35.467 1.00 63.47 92 GLU A CA 1
ATOM 719 C C . GLU A 1 92 ? 2.049 -18.429 -36.215 1.00 63.47 92 GLU A C 1
ATOM 721 O O . GLU A 1 92 ? 2.148 -19.605 -35.871 1.00 63.47 92 GLU A O 1
ATOM 726 N N . THR A 1 93 ? 2.854 -17.918 -37.156 1.00 61.69 93 THR A N 1
ATOM 727 C CA . THR A 1 93 ? 3.870 -18.723 -37.869 1.00 61.69 93 THR A CA 1
ATOM 728 C C . THR A 1 93 ? 5.057 -19.129 -36.997 1.00 61.69 93 THR A C 1
ATOM 730 O O . THR A 1 93 ? 5.664 -20.168 -37.251 1.00 61.69 93 THR A O 1
ATOM 733 N N . ALA A 1 94 ? 5.391 -18.355 -35.961 1.00 58.41 94 ALA A N 1
ATOM 734 C CA . ALA A 1 94 ? 6.457 -18.689 -35.017 1.00 58.41 94 ALA A CA 1
ATOM 735 C C . ALA A 1 94 ? 6.064 -19.774 -33.995 1.00 58.41 94 ALA A C 1
ATOM 737 O O . ALA A 1 94 ? 6.903 -20.159 -33.182 1.00 58.41 94 ALA A O 1
ATOM 738 N N . GLY A 1 95 ? 4.813 -20.260 -34.007 1.00 49.16 95 GLY A N 1
ATOM 739 C CA . GLY A 1 95 ? 4.358 -21.329 -33.111 1.00 49.16 95 GLY A CA 1
ATOM 740 C C . GLY A 1 95 ? 4.423 -20.957 -31.625 1.00 49.16 95 GLY A C 1
ATOM 741 O O . GLY A 1 95 ? 4.543 -21.830 -30.772 1.00 49.16 95 GLY A O 1
ATOM 742 N N . LEU A 1 96 ? 4.368 -19.659 -31.306 1.00 56.94 96 LEU A N 1
ATOM 743 C CA . LEU A 1 96 ? 4.408 -19.139 -29.932 1.00 56.94 96 LEU A CA 1
ATOM 744 C C . LEU A 1 96 ? 3.058 -19.265 -29.205 1.00 56.94 96 LEU A C 1
ATOM 746 O O . LEU A 1 96 ? 2.950 -18.901 -28.035 1.00 56.94 96 LEU A O 1
ATOM 750 N N . TRP A 1 97 ? 2.043 -19.816 -29.874 1.00 45.88 97 TRP A N 1
ATOM 751 C CA . TRP A 1 97 ? 0.841 -20.315 -29.222 1.00 45.88 97 TRP A CA 1
ATOM 752 C C . TRP A 1 97 ? 1.172 -21.646 -28.550 1.00 45.88 97 TRP A C 1
ATOM 754 O O . TRP A 1 97 ? 1.356 -22.665 -29.211 1.00 45.88 97 TRP A O 1
ATOM 764 N N . ARG A 1 98 ? 1.266 -21.637 -27.220 1.00 46.16 98 ARG A N 1
ATOM 765 C CA . ARG A 1 98 ? 1.173 -22.864 -26.432 1.00 46.16 98 ARG A CA 1
ATOM 766 C C . ARG A 1 98 ? -0.279 -23.023 -26.009 1.00 46.16 98 ARG A C 1
ATOM 768 O O . ARG A 1 98 ? -0.772 -22.202 -25.238 1.00 46.16 98 ARG A O 1
ATOM 775 N N . ASP A 1 99 ? -0.918 -24.085 -26.486 1.00 40.62 99 ASP A N 1
ATOM 776 C CA . ASP A 1 99 ? -2.189 -24.565 -25.954 1.00 40.62 99 ASP A CA 1
ATOM 777 C C . ASP A 1 99 ? -2.047 -24.753 -24.441 1.00 40.62 99 ASP A C 1
ATOM 779 O O . ASP A 1 99 ? -1.314 -25.618 -23.959 1.00 40.62 99 ASP A O 1
ATOM 783 N N . THR A 1 100 ? -2.730 -23.919 -23.665 1.00 44.97 100 THR A N 1
ATOM 784 C CA . THR A 1 100 ? -2.944 -24.144 -22.235 1.00 44.97 100 THR A CA 1
ATOM 785 C C . THR A 1 100 ? -4.230 -24.938 -22.034 1.00 44.97 100 THR A C 1
ATOM 787 O O . THR A 1 100 ? -5.087 -24.583 -21.232 1.00 44.97 100 THR A O 1
ATOM 790 N N . GLU A 1 101 ? -4.359 -26.060 -22.741 1.00 38.44 101 GLU A N 1
ATOM 791 C CA . GLU A 1 101 ? -5.302 -27.106 -22.365 1.00 38.44 101 GLU A CA 1
ATOM 792 C C . GLU A 1 101 ? -4.556 -28.169 -21.551 1.00 38.44 101 GLU A C 1
ATOM 794 O O . GLU A 1 101 ? -3.730 -28.914 -22.073 1.00 38.44 101 GLU A O 1
ATOM 799 N N . GLY A 1 102 ? -4.847 -28.235 -20.246 1.00 36.22 102 GLY A N 1
ATOM 800 C CA . GLY A 1 102 ? -4.546 -29.422 -19.439 1.00 36.22 102 GLY A CA 1
ATOM 801 C C . GLY A 1 102 ? -3.646 -29.247 -18.216 1.00 36.22 102 GLY A C 1
ATOM 802 O O . GLY A 1 102 ? -2.678 -29.981 -18.069 1.00 36.22 102 GLY A O 1
ATOM 803 N N . ALA A 1 103 ? -4.013 -28.374 -17.276 1.00 34.75 103 ALA A N 1
ATOM 804 C CA . ALA A 1 103 ? -3.806 -28.647 -15.848 1.00 34.75 103 ALA A CA 1
ATOM 805 C C . ALA A 1 103 ? -4.805 -27.842 -15.012 1.00 34.75 103 ALA A C 1
ATOM 807 O O . ALA A 1 103 ? -4.473 -26.868 -14.339 1.00 34.75 103 ALA A O 1
ATOM 808 N N . GLY A 1 104 ? -6.069 -28.261 -15.061 1.00 33.66 104 GLY A N 1
ATOM 809 C CA . GLY A 1 104 ? -7.008 -27.896 -14.018 1.00 33.66 104 GLY A CA 1
ATOM 810 C C . GLY A 1 104 ? -6.528 -28.471 -12.688 1.00 33.66 104 GLY A C 1
ATOM 811 O O . GLY A 1 104 ? -6.604 -29.674 -12.464 1.00 33.66 104 GLY A O 1
ATOM 812 N N . GLN A 1 105 ? -6.120 -27.603 -11.770 1.00 36.72 105 GLN A N 1
ATOM 813 C CA . GLN A 1 105 ? -6.698 -27.691 -10.440 1.00 36.72 105 GLN A CA 1
ATOM 814 C C . GLN A 1 105 ? -7.717 -26.562 -10.336 1.00 36.72 105 GLN A C 1
ATOM 816 O O . GLN A 1 105 ? -7.358 -25.398 -10.527 1.00 36.72 105 GLN A O 1
ATOM 821 N N . PRO A 1 106 ? -9.001 -26.874 -10.090 1.00 34.22 106 PRO A N 1
ATOM 822 C CA . PRO A 1 106 ? -9.977 -25.843 -9.819 1.00 34.22 106 PRO A CA 1
ATOM 823 C C . PRO A 1 106 ? -9.522 -25.161 -8.534 1.00 34.22 106 PRO A C 1
ATOM 825 O O . PRO A 1 106 ? -9.615 -25.748 -7.457 1.00 34.22 106 PRO A O 1
ATOM 828 N N . SER A 1 107 ? -9.006 -23.933 -8.645 1.00 38.94 107 SER A N 1
ATOM 829 C CA . SER A 1 107 ? -8.892 -23.053 -7.489 1.00 38.94 107 SER A CA 1
ATOM 830 C C . SER A 1 107 ? -10.293 -23.012 -6.904 1.00 38.94 107 SER A C 1
ATOM 832 O O . SER A 1 107 ? -11.233 -22.571 -7.578 1.00 38.94 107 SER A O 1
ATOM 834 N N . ALA A 1 108 ? -10.450 -23.659 -5.745 1.00 39.78 108 ALA A N 1
ATOM 835 C CA . ALA A 1 108 ? -11.727 -23.869 -5.097 1.00 39.78 108 ALA A CA 1
ATOM 836 C C . ALA A 1 108 ? -12.486 -22.558 -5.196 1.00 39.78 108 ALA A C 1
ATOM 838 O O . ALA A 1 108 ? -11.936 -21.527 -4.807 1.00 39.78 108 ALA A O 1
ATOM 839 N N . ARG A 1 109 ? -13.690 -22.591 -5.793 1.00 38.28 109 ARG A N 1
ATOM 840 C CA . ARG A 1 109 ? -14.610 -21.452 -5.826 1.00 38.28 109 ARG A CA 1
ATOM 841 C C . ARG A 1 109 ? -14.499 -20.799 -4.465 1.00 38.28 109 ARG A C 1
ATOM 843 O O . ARG A 1 109 ? -14.961 -21.400 -3.496 1.00 38.28 109 ARG A O 1
ATOM 850 N N . ARG A 1 110 ? -13.806 -19.654 -4.394 1.00 36.69 110 ARG A N 1
ATOM 851 C CA . ARG A 1 110 ? -13.581 -18.934 -3.145 1.00 36.69 110 ARG A CA 1
ATOM 852 C C . ARG A 1 110 ? -14.986 -18.740 -2.621 1.00 36.69 110 ARG A C 1
ATOM 854 O O . ARG A 1 110 ? -15.781 -18.038 -3.253 1.00 36.69 110 ARG A O 1
ATOM 861 N N . ALA A 1 111 ? -15.338 -19.500 -1.585 1.00 33.78 111 ALA A N 1
ATOM 862 C CA . ALA A 1 111 ? -16.642 -19.402 -0.977 1.00 33.78 111 ALA A CA 1
ATOM 863 C C . ALA A 1 111 ? -16.786 -17.919 -0.681 1.00 33.78 111 ALA A C 1
ATOM 865 O O . ALA A 1 111 ? -15.912 -17.369 -0.013 1.00 33.78 111 ALA A O 1
ATOM 866 N N . LYS A 1 112 ? -17.792 -17.256 -1.270 1.00 38.22 112 LYS A N 1
ATOM 867 C CA . LYS A 1 112 ? -18.131 -15.883 -0.892 1.00 38.22 112 LYS A CA 1
ATOM 868 C C . LYS A 1 112 ? -18.146 -15.903 0.631 1.00 38.22 112 LYS A C 1
ATOM 870 O O . LYS A 1 112 ? -19.009 -16.609 1.166 1.00 38.22 112 LYS A O 1
ATOM 875 N N . PRO A 1 113 ? -17.192 -15.251 1.325 1.00 36.28 113 PRO A N 1
ATOM 876 C CA . PRO A 1 113 ? -17.221 -15.284 2.766 1.00 36.28 113 PRO A CA 1
ATOM 877 C C . PRO A 1 113 ? -18.559 -14.667 3.139 1.00 36.28 113 PRO A C 1
ATOM 879 O O . PRO A 1 113 ? -18.918 -13.574 2.684 1.00 36.28 113 PRO A O 1
ATOM 882 N N . LYS A 1 114 ? -19.361 -15.473 3.840 1.00 35.50 114 LYS A N 1
ATOM 883 C CA . LYS A 1 114 ? -20.621 -15.049 4.434 1.00 35.50 114 LYS A CA 1
ATOM 884 C C . LYS A 1 114 ? -20.345 -13.710 5.100 1.00 35.50 114 LYS A C 1
ATOM 886 O O . LYS A 1 114 ? -19.397 -13.600 5.868 1.00 35.50 114 LYS A O 1
ATOM 891 N N . ARG A 1 115 ? -21.162 -12.713 4.762 1.00 38.25 115 ARG A N 1
ATOM 892 C CA . ARG A 1 115 ? -21.195 -11.402 5.407 1.00 38.25 115 ARG A CA 1
ATOM 893 C C . ARG A 1 115 ? -21.390 -11.604 6.919 1.00 38.25 115 ARG A C 1
ATOM 895 O O . ARG A 1 115 ? -22.527 -11.650 7.373 1.00 38.25 115 ARG A O 1
ATOM 902 N N . SER A 1 116 ? -20.315 -11.777 7.685 1.00 38.22 116 SER A N 1
ATOM 903 C CA . SER A 1 116 ? -20.275 -11.309 9.069 1.00 38.22 116 SER A CA 1
ATOM 904 C C . SER A 1 116 ? -19.911 -9.825 9.003 1.00 38.22 116 SER A C 1
ATOM 906 O O . SER A 1 116 ? -19.273 -9.396 8.037 1.00 38.22 116 SER A O 1
ATOM 908 N N . GLY A 1 117 ? -20.435 -9.016 9.927 1.00 45.75 117 GLY A N 1
ATOM 909 C CA . GLY A 1 117 ? -20.292 -7.555 9.907 1.00 45.75 117 GLY A CA 1
ATOM 910 C C . GLY A 1 117 ? -18.865 -7.142 9.553 1.00 45.75 117 GLY A C 1
ATOM 911 O O . GLY A 1 117 ? -17.924 -7.723 10.080 1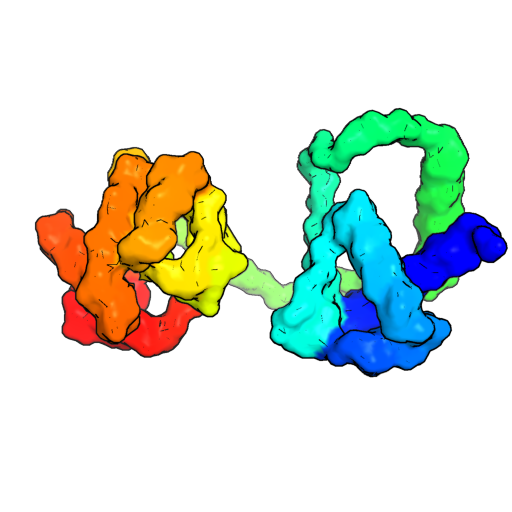.00 45.75 117 GLY A O 1
ATOM 912 N N . ALA A 1 118 ? -18.726 -6.233 8.582 1.00 64.19 118 ALA A N 1
ATOM 913 C CA . ALA A 1 118 ? -17.477 -5.971 7.873 1.00 64.19 118 ALA A CA 1
ATOM 914 C C . ALA A 1 118 ? -16.311 -5.741 8.845 1.00 64.19 118 ALA A C 1
ATOM 916 O O . ALA A 1 118 ? -16.167 -4.649 9.386 1.00 64.19 118 ALA A O 1
ATOM 917 N N . ALA A 1 119 ? -15.492 -6.775 9.059 1.00 78.69 119 ALA A N 1
ATOM 918 C CA . ALA A 1 119 ? -14.302 -6.649 9.880 1.00 78.69 119 ALA A CA 1
ATOM 919 C C . ALA A 1 119 ? -13.409 -5.548 9.279 1.00 78.69 119 ALA A C 1
ATOM 921 O O . ALA A 1 119 ? -13.268 -5.500 8.042 1.00 78.69 119 ALA A O 1
ATOM 922 N N . PRO A 1 120 ? -12.853 -4.657 10.113 1.00 86.56 120 PRO A N 1
ATOM 923 C CA . PRO A 1 120 ? -12.015 -3.555 9.669 1.00 86.56 120 PRO A CA 1
ATOM 924 C C . PRO A 1 120 ? -10.839 -4.077 8.849 1.00 86.56 120 PRO A C 1
ATOM 926 O O . PRO A 1 120 ? -10.352 -5.179 9.086 1.00 86.56 120 PRO A O 1
ATOM 929 N N . ILE A 1 121 ? -10.410 -3.310 7.853 1.00 91.12 121 ILE A N 1
ATOM 930 C CA . ILE A 1 121 ? -9.245 -3.650 7.033 1.00 91.12 121 ILE A CA 1
ATOM 931 C C . ILE A 1 121 ? -8.041 -2.910 7.604 1.00 91.12 121 ILE A C 1
ATOM 933 O O . ILE A 1 121 ? -8.125 -1.698 7.785 1.00 91.12 121 ILE A O 1
ATOM 937 N N . VAL A 1 122 ? -6.941 -3.619 7.847 1.00 92.25 122 VAL A N 1
ATOM 938 C CA . VAL A 1 122 ? -5.653 -3.052 8.263 1.00 92.25 122 VAL A CA 1
ATOM 939 C C . VAL A 1 122 ? -4.621 -3.313 7.175 1.00 92.25 122 VAL A C 1
ATOM 941 O O . VAL A 1 122 ? -4.402 -4.459 6.784 1.00 92.25 122 VAL A O 1
ATOM 944 N N . LEU A 1 123 ? -3.973 -2.250 6.708 1.00 91.25 123 LEU A N 1
ATOM 945 C CA . LEU A 1 123 ? -2.888 -2.307 5.734 1.00 91.25 123 LEU A CA 1
ATOM 946 C C . LEU A 1 123 ? -1.654 -1.616 6.316 1.00 91.25 123 LEU A C 1
ATOM 948 O O . LEU A 1 123 ? -1.724 -0.468 6.755 1.00 91.25 123 LEU A O 1
ATOM 952 N N . ILE A 1 124 ? -0.526 -2.319 6.285 1.00 90.31 124 ILE A N 1
ATOM 953 C CA . ILE A 1 124 ? 0.802 -1.786 6.598 1.00 90.31 124 ILE A CA 1
ATOM 954 C C . ILE A 1 124 ? 1.632 -2.014 5.332 1.00 90.31 124 ILE A C 1
ATOM 956 O O . ILE A 1 124 ? 1.734 -3.170 4.912 1.00 90.31 124 ILE A O 1
ATOM 960 N N . PRO A 1 125 ? 2.168 -0.957 4.700 1.00 84.81 125 PRO A N 1
ATOM 961 C CA . PRO A 1 125 ? 2.856 -1.081 3.427 1.00 84.81 125 PRO A CA 1
ATOM 962 C C . PRO A 1 125 ? 4.137 -1.897 3.603 1.00 84.81 125 PRO A C 1
ATOM 964 O O . PRO A 1 125 ? 4.845 -1.781 4.609 1.00 84.81 125 PRO A O 1
ATOM 967 N N . THR A 1 126 ? 4.454 -2.725 2.611 1.00 80.56 126 THR A N 1
ATOM 968 C CA . THR A 1 126 ? 5.767 -3.385 2.528 1.00 80.56 126 THR A CA 1
ATOM 969 C C . THR A 1 126 ? 6.808 -2.548 1.779 1.00 80.56 126 THR A C 1
ATOM 971 O O . THR A 1 126 ? 7.949 -2.982 1.640 1.00 80.56 126 THR A O 1
ATOM 974 N N . GLY A 1 127 ? 6.415 -1.373 1.284 1.00 78.50 127 GLY A N 1
ATOM 975 C CA . GLY A 1 127 ? 7.234 -0.412 0.552 1.00 78.50 127 GLY A CA 1
ATOM 976 C C . GLY A 1 127 ? 6.361 0.636 -0.148 1.00 78.50 127 GLY A C 1
ATOM 977 O O . GLY A 1 127 ? 5.136 0.532 -0.145 1.00 78.50 127 GLY A O 1
ATOM 978 N N . GLU A 1 128 ? 6.991 1.629 -0.780 1.00 70.00 128 GLU A N 1
ATOM 979 C CA . GLU A 1 128 ? 6.306 2.779 -1.403 1.00 70.00 128 GLU A CA 1
ATOM 980 C C . GLU A 1 128 ? 5.271 2.383 -2.474 1.00 70.00 128 GLU A C 1
ATOM 982 O O . GLU A 1 128 ? 4.223 3.022 -2.614 1.00 70.00 128 GLU A O 1
ATOM 987 N N . ASP A 1 129 ? 5.535 1.287 -3.187 1.00 75.06 129 ASP A N 1
ATOM 988 C CA . ASP A 1 129 ? 4.685 0.765 -4.257 1.00 75.06 129 ASP A CA 1
ATOM 989 C C . ASP A 1 129 ? 3.789 -0.409 -3.840 1.00 75.06 129 ASP A C 1
ATOM 991 O O . ASP A 1 129 ? 3.328 -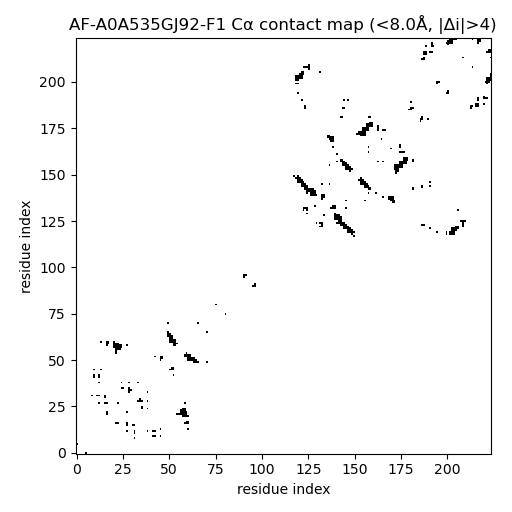1.177 -4.686 1.00 75.06 129 ASP A O 1
ATOM 995 N N . ASP A 1 130 ? 3.496 -0.540 -2.543 1.00 78.69 130 ASP A N 1
ATOM 996 C CA . ASP A 1 130 ? 2.561 -1.553 -2.053 1.00 78.69 130 ASP A CA 1
ATOM 997 C C . ASP A 1 130 ? 1.190 -1.427 -2.761 1.00 78.69 130 ASP A C 1
ATOM 999 O O . ASP A 1 130 ? 0.526 -0.383 -2.668 1.00 78.69 130 ASP A O 1
ATOM 1003 N N . PRO A 1 131 ? 0.748 -2.461 -3.504 1.00 76.19 131 PRO A N 1
ATOM 1004 C CA . PRO A 1 131 ? -0.421 -2.357 -4.369 1.00 76.19 131 PRO A CA 1
ATOM 1005 C C . PRO A 1 131 ? -1.724 -2.233 -3.576 1.00 76.19 131 PRO A C 1
ATOM 1007 O O . PRO A 1 131 ? -2.612 -1.481 -3.987 1.00 76.19 131 PRO A O 1
ATOM 1010 N N . ASP A 1 132 ? -1.837 -2.927 -2.440 1.00 82.50 132 ASP A N 1
ATOM 1011 C CA . ASP A 1 132 ? -3.030 -2.890 -1.592 1.00 82.50 132 ASP A CA 1
ATOM 1012 C C . ASP A 1 132 ? -3.149 -1.515 -0.931 1.00 82.50 132 ASP A C 1
ATOM 1014 O O . ASP A 1 132 ? -4.227 -0.908 -0.915 1.00 82.50 132 ASP A O 1
ATOM 1018 N N . PHE A 1 133 ? -2.023 -0.989 -0.445 1.00 85.75 133 PHE A N 1
ATOM 1019 C CA . PHE A 1 133 ? -1.951 0.324 0.178 1.00 85.75 133 PHE A CA 1
ATOM 1020 C C . PHE A 1 133 ? -2.289 1.430 -0.822 1.00 85.75 133 PHE A C 1
ATOM 1022 O O . PHE A 1 133 ? -3.193 2.230 -0.578 1.00 85.75 133 PHE A O 1
ATOM 1029 N N . ARG A 1 134 ? -1.648 1.433 -1.998 1.00 82.69 134 ARG A N 1
ATOM 1030 C CA . ARG A 1 134 ? -1.910 2.422 -3.055 1.00 82.69 134 ARG A CA 1
ATOM 1031 C C . ARG A 1 134 ? -3.336 2.351 -3.577 1.00 82.69 134 ARG A C 1
ATOM 1033 O O . ARG A 1 134 ? -3.919 3.392 -3.877 1.00 82.69 134 ARG A O 1
ATOM 1040 N N . TYR A 1 135 ? -3.914 1.158 -3.689 1.00 82.00 135 TYR A N 1
ATOM 1041 C CA . TYR A 1 135 ? -5.318 1.021 -4.059 1.00 82.00 135 TYR A CA 1
ATOM 1042 C C . TYR A 1 135 ? -6.235 1.679 -3.016 1.00 82.00 135 TYR A C 1
ATOM 1044 O O . TYR A 1 135 ? -7.186 2.376 -3.377 1.00 82.00 135 TYR A O 1
ATOM 1052 N N . ALA A 1 136 ? -5.932 1.502 -1.728 1.00 83.38 136 ALA A N 1
ATOM 1053 C CA . ALA A 1 136 ? -6.742 2.028 -0.638 1.00 83.38 136 ALA A CA 1
ATOM 1054 C C . ALA A 1 136 ? -6.605 3.547 -0.442 1.00 83.38 136 ALA A C 1
ATOM 1056 O O . ALA A 1 136 ? -7.615 4.220 -0.235 1.00 83.38 136 ALA A O 1
ATOM 1057 N N . THR A 1 137 ? -5.390 4.092 -0.525 1.00 81.25 137 THR A N 1
ATOM 1058 C CA . THR A 1 137 ? -5.087 5.495 -0.184 1.00 81.25 137 THR A CA 1
ATOM 1059 C C . THR A 1 137 ? -4.876 6.386 -1.409 1.00 81.25 137 THR A C 1
ATOM 1061 O O . THR A 1 137 ? -4.974 7.605 -1.301 1.00 81.25 137 THR A O 1
ATOM 1064 N N . SER A 1 138 ? -4.590 5.806 -2.583 1.00 79.00 138 SER A N 1
ATOM 1065 C CA . SER A 1 138 ? -4.053 6.513 -3.764 1.00 79.00 138 SER A CA 1
ATOM 1066 C C . SER A 1 138 ? -2.733 7.252 -3.510 1.00 79.00 138 SER A C 1
ATOM 1068 O O . SER A 1 138 ? -2.347 8.112 -4.300 1.00 79.00 138 SER A O 1
ATOM 1070 N N . PHE A 1 139 ? -2.035 6.889 -2.433 1.00 78.31 139 PHE A N 1
ATOM 1071 C CA . PHE A 1 139 ? -0.810 7.513 -1.955 1.00 78.31 139 PHE A CA 1
ATOM 1072 C C . PHE A 1 139 ? 0.169 6.427 -1.486 1.00 78.31 139 PHE A C 1
ATOM 1074 O O . PHE A 1 139 ? -0.180 5.584 -0.662 1.00 78.31 139 PHE A O 1
ATOM 1081 N N . GLY A 1 140 ? 1.372 6.416 -2.053 1.00 77.81 140 GLY A N 1
ATOM 1082 C CA . GLY A 1 140 ? 2.421 5.467 -1.688 1.00 77.81 140 GLY A CA 1
ATOM 1083 C C . GLY A 1 140 ? 3.294 6.035 -0.579 1.00 77.81 140 GLY A C 1
ATOM 1084 O O . GLY A 1 140 ? 3.667 7.201 -0.646 1.00 77.81 140 GLY A O 1
ATOM 1085 N N . VAL A 1 141 ? 3.605 5.217 0.423 1.00 80.56 141 VAL A N 1
ATOM 1086 C CA . VAL A 1 141 ? 4.607 5.524 1.451 1.00 80.56 141 VAL A CA 1
ATOM 1087 C C . VAL A 1 141 ? 5.388 4.269 1.773 1.00 80.56 141 VAL A C 1
ATOM 1089 O O . VAL A 1 141 ? 4.840 3.170 1.756 1.00 80.56 141 VAL A O 1
ATOM 1092 N N . GLU A 1 142 ? 6.667 4.435 2.088 1.00 76.25 142 GLU A N 1
ATOM 1093 C CA . GLU A 1 142 ? 7.517 3.324 2.513 1.00 76.25 142 GLU A CA 1
ATOM 1094 C C . GLU A 1 142 ? 7.063 2.744 3.860 1.00 76.25 142 GLU A C 1
ATOM 1096 O O . GLU A 1 142 ? 7.043 1.529 4.043 1.00 76.25 142 GLU A O 1
ATOM 1101 N N . THR A 1 143 ? 6.650 3.612 4.789 1.00 79.38 143 THR A N 1
ATOM 1102 C CA . THR A 1 143 ? 6.146 3.229 6.112 1.00 79.38 143 THR A CA 1
ATOM 1103 C C . THR A 1 143 ? 4.879 3.999 6.462 1.00 79.38 143 THR A C 1
ATOM 1105 O O . THR A 1 143 ? 4.725 5.174 6.124 1.00 79.38 143 THR A O 1
ATOM 1108 N N . GLY A 1 144 ? 3.951 3.329 7.141 1.00 87.38 144 GLY A N 1
ATOM 1109 C CA . GLY A 1 144 ? 2.686 3.921 7.554 1.00 87.38 144 GLY A CA 1
ATOM 1110 C C . GLY A 1 144 ? 1.656 2.871 7.939 1.00 87.38 144 GLY A C 1
ATOM 1111 O O . GLY A 1 144 ? 1.930 1.673 7.980 1.00 87.38 144 GLY A O 1
ATOM 1112 N N . LEU A 1 145 ? 0.444 3.331 8.216 1.00 91.38 145 LEU A N 1
ATOM 1113 C CA . LEU A 1 145 ? -0.663 2.477 8.611 1.00 91.38 145 LEU A CA 1
ATOM 1114 C C . LEU A 1 145 ? -1.958 3.018 8.023 1.00 91.38 145 LEU A C 1
ATOM 1116 O O . LEU A 1 145 ? -2.292 4.185 8.198 1.00 91.38 145 LEU A O 1
ATOM 1120 N N . TYR A 1 146 ? -2.721 2.153 7.371 1.00 92.31 146 TYR A N 1
ATOM 1121 C CA . TYR A 1 146 ? -4.067 2.465 6.925 1.00 92.31 146 TYR A CA 1
ATOM 1122 C C . TYR A 1 146 ? -5.066 1.520 7.583 1.00 92.31 146 TYR A C 1
ATOM 1124 O O . TYR A 1 146 ? -4.898 0.300 7.545 1.00 92.31 146 TYR A O 1
ATOM 1132 N N . ILE A 1 147 ? -6.126 2.081 8.163 1.00 91.19 147 ILE A N 1
ATOM 1133 C CA . ILE A 1 147 ? -7.231 1.317 8.738 1.00 91.19 147 ILE A CA 1
ATOM 1134 C C . ILE A 1 147 ? -8.540 1.812 8.147 1.00 91.19 147 ILE A C 1
ATOM 1136 O O . ILE A 1 147 ? -8.873 2.989 8.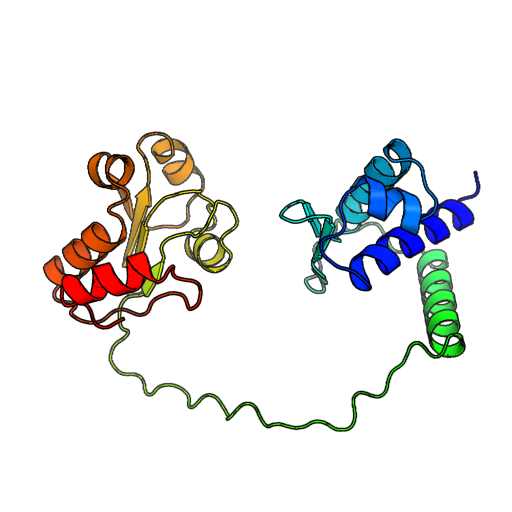263 1.00 91.19 147 ILE A O 1
ATOM 1140 N N . ARG A 1 148 ? -9.325 0.899 7.577 1.00 90.06 148 ARG A N 1
ATOM 1141 C CA . ARG A 1 148 ? -10.715 1.161 7.196 1.00 90.06 148 ARG A CA 1
ATOM 1142 C C . ARG A 1 148 ? -11.640 0.431 8.147 1.00 90.06 148 ARG A C 1
ATOM 1144 O O . ARG A 1 148 ? -11.754 -0.792 8.073 1.00 90.06 148 ARG A O 1
ATOM 1151 N N . PHE A 1 149 ? -12.330 1.177 8.999 1.00 83.00 149 PHE A N 1
ATOM 1152 C CA . PHE A 1 149 ? -13.306 0.609 9.921 1.00 83.00 149 PHE A CA 1
ATOM 1153 C C . PHE A 1 149 ? -14.614 0.296 9.205 1.00 83.00 149 PHE A C 1
ATOM 1155 O O . PHE A 1 149 ? -15.181 -0.782 9.379 1.00 83.00 149 PHE A O 1
ATOM 1162 N N . ARG A 1 150 ? -15.093 1.248 8.397 1.00 82.25 150 ARG A N 1
ATOM 1163 C CA . ARG A 1 150 ? -16.343 1.184 7.627 1.00 82.25 150 ARG A CA 1
ATOM 1164 C C . ARG A 1 150 ? -16.202 2.041 6.369 1.00 82.25 150 ARG A C 1
ATOM 1166 O O . ARG A 1 150 ? -15.226 2.774 6.219 1.00 82.25 150 ARG A O 1
ATOM 1173 N N . ASP A 1 151 ? -17.171 1.966 5.465 1.00 78.31 151 ASP A N 1
ATOM 1174 C CA . ASP A 1 151 ? -17.195 2.857 4.303 1.00 78.31 151 ASP A CA 1
ATOM 1175 C C . ASP A 1 151 ? -17.305 4.320 4.764 1.00 78.31 151 ASP A C 1
ATOM 1177 O O . ASP A 1 151 ? -18.226 4.675 5.499 1.00 78.31 151 ASP A O 1
ATOM 1181 N N . GLY A 1 152 ? -16.339 5.152 4.359 1.00 77.56 152 GLY A N 1
ATOM 1182 C CA . GLY A 1 152 ? -16.236 6.557 4.776 1.00 77.56 152 GLY A CA 1
ATOM 1183 C C . GLY A 1 152 ? -15.673 6.787 6.186 1.00 77.56 152 GLY A C 1
ATOM 1184 O O . GLY A 1 152 ? -15.650 7.926 6.639 1.00 77.56 152 GLY A O 1
ATOM 1185 N N . ASP A 1 153 ? -15.227 5.735 6.880 1.00 83.94 153 ASP A N 1
ATOM 1186 C CA . ASP A 1 153 ? -14.535 5.821 8.171 1.00 83.94 153 ASP A CA 1
ATOM 1187 C C . ASP A 1 153 ? -13.189 5.104 8.064 1.00 83.94 153 ASP A C 1
ATOM 1189 O O . ASP A 1 153 ? -13.033 3.926 8.418 1.00 83.94 153 ASP A O 1
ATOM 1193 N N . ASP A 1 154 ? -12.230 5.821 7.489 1.00 89.88 154 ASP A N 1
ATOM 1194 C CA . ASP A 1 154 ? -10.864 5.372 7.311 1.00 89.88 154 ASP A CA 1
ATOM 1195 C C . ASP A 1 154 ? -9.842 6.381 7.831 1.00 89.88 154 ASP A C 1
ATOM 1197 O O . ASP A 1 154 ? -10.017 7.603 7.779 1.00 89.88 1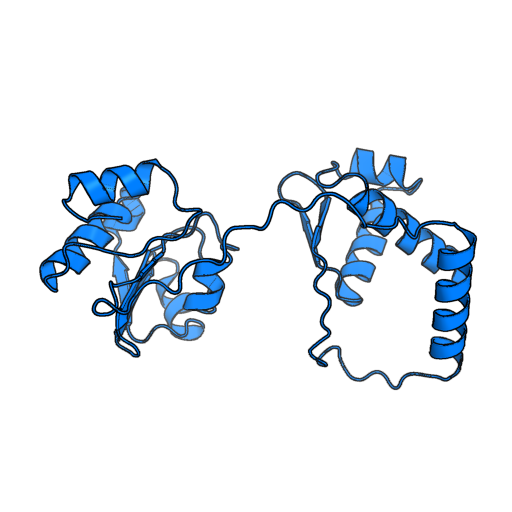54 ASP A O 1
ATOM 1201 N N . VAL A 1 155 ? -8.761 5.824 8.367 1.00 89.75 155 VAL A N 1
ATOM 1202 C CA . VAL A 1 155 ? -7.661 6.568 8.957 1.00 89.75 155 VAL A CA 1
ATOM 1203 C C . VAL A 1 155 ? -6.368 6.143 8.284 1.00 89.75 155 VAL A C 1
ATOM 1205 O O . VAL A 1 155 ? -6.056 4.956 8.203 1.00 89.75 155 VAL A O 1
ATOM 1208 N N . LEU A 1 156 ? -5.615 7.134 7.828 1.00 90.62 156 LEU A N 1
ATOM 1209 C CA . LEU A 1 156 ? -4.248 6.999 7.364 1.00 90.62 156 LEU A CA 1
ATOM 1210 C C . LEU A 1 156 ? -3.320 7.632 8.403 1.00 90.62 156 LEU A C 1
ATOM 1212 O O . LEU A 1 156 ? -3.407 8.831 8.667 1.00 90.62 156 LEU A O 1
ATOM 1216 N N . VAL A 1 157 ? -2.435 6.827 8.977 1.00 86.00 157 VAL A N 1
ATOM 1217 C CA . VAL A 1 157 ? -1.355 7.282 9.847 1.00 86.00 157 VAL A CA 1
ATOM 1218 C C . VAL A 1 157 ? -0.046 7.252 9.072 1.00 86.00 157 VAL A C 1
ATOM 1220 O O . VAL A 1 157 ? 0.307 6.235 8.472 1.00 86.00 157 VAL A O 1
ATOM 1223 N N . VAL A 1 158 ? 0.663 8.375 9.076 1.00 85.69 158 VAL A N 1
ATOM 1224 C CA . VAL A 1 158 ? 1.925 8.556 8.347 1.00 85.69 158 VAL A CA 1
ATOM 1225 C C . VAL A 1 158 ? 3.004 9.173 9.234 1.00 85.69 158 VAL A C 1
ATOM 1227 O O . VAL A 1 158 ? 2.730 9.703 10.314 1.00 85.69 158 VAL A O 1
ATOM 1230 N N . SER A 1 159 ? 4.249 9.103 8.763 1.00 79.00 159 SER A N 1
ATOM 1231 C CA . SER A 1 159 ? 5.381 9.821 9.350 1.00 79.00 159 SER A CA 1
ATOM 1232 C C . SER A 1 159 ? 5.162 11.343 9.313 1.00 79.00 159 SER A C 1
ATOM 1234 O O . SER A 1 159 ? 4.567 11.844 8.354 1.00 79.00 159 SER A O 1
ATOM 1236 N N . PRO A 1 160 ? 5.717 12.109 10.276 1.00 74.06 160 PRO A N 1
ATOM 1237 C CA . PRO A 1 160 ? 5.728 13.573 10.219 1.00 74.06 160 PRO A CA 1
ATOM 1238 C C . PRO A 1 160 ? 6.364 14.148 8.944 1.00 74.06 160 PRO A C 1
ATOM 1240 O O . PRO A 1 160 ? 6.088 15.285 8.586 1.00 74.06 160 PRO A O 1
ATOM 1243 N N . LEU A 1 161 ? 7.223 13.386 8.258 1.00 76.69 161 LEU A N 1
ATOM 1244 C CA . LEU A 1 161 ? 7.837 13.811 6.994 1.00 76.69 161 LEU A CA 1
ATOM 1245 C C . LEU A 1 161 ? 6.869 13.713 5.804 1.00 76.69 161 LEU A C 1
ATOM 1247 O O . LEU A 1 161 ? 7.018 14.448 4.834 1.00 76.69 161 LEU A O 1
ATOM 1251 N N . GLU A 1 162 ? 5.863 12.841 5.896 1.00 79.50 162 GLU A N 1
ATOM 1252 C CA . GLU A 1 162 ? 4.900 12.566 4.824 1.00 79.50 162 GLU A CA 1
ATOM 1253 C C . GLU A 1 162 ? 3.529 13.206 5.075 1.00 79.50 162 GLU A C 1
ATOM 1255 O O . GLU A 1 162 ? 2.632 13.087 4.243 1.00 79.50 162 GLU A O 1
ATOM 1260 N N . ILE A 1 163 ? 3.332 13.898 6.204 1.00 77.44 163 ILE A N 1
ATOM 1261 C CA . ILE A 1 163 ? 2.016 14.409 6.614 1.00 77.44 163 ILE A CA 1
ATOM 1262 C C . ILE A 1 163 ? 1.438 15.431 5.626 1.00 77.44 163 ILE A C 1
ATOM 1264 O O . ILE A 1 163 ? 0.256 15.358 5.279 1.00 77.44 163 ILE A O 1
ATOM 1268 N N . ASP A 1 164 ? 2.264 16.346 5.120 1.00 74.06 164 ASP A N 1
ATOM 1269 C CA . ASP A 1 164 ? 1.834 17.373 4.167 1.00 74.06 164 ASP A CA 1
ATOM 1270 C C . ASP A 1 164 ? 1.556 16.772 2.780 1.00 74.06 164 ASP A C 1
ATOM 1272 O O . ASP A 1 164 ? 0.563 17.116 2.123 1.00 74.06 164 ASP A O 1
ATOM 1276 N N . ASN A 1 165 ? 2.378 15.802 2.365 1.00 76.19 165 ASN A N 1
ATOM 1277 C CA . ASN A 1 165 ? 2.182 15.047 1.129 1.00 76.19 165 ASN A CA 1
ATOM 1278 C C . ASN A 1 165 ? 0.896 14.218 1.186 1.00 76.19 165 ASN A C 1
ATOM 1280 O O . ASN A 1 165 ? 0.091 14.274 0.253 1.00 76.19 165 ASN A O 1
ATOM 1284 N N . ALA A 1 166 ? 0.673 13.509 2.295 1.00 81.06 166 ALA A N 1
ATOM 1285 C CA . ALA A 1 166 ? -0.506 12.689 2.528 1.00 81.06 166 ALA A CA 1
ATOM 1286 C C . ALA A 1 166 ? -1.775 13.542 2.504 1.00 81.06 166 ALA A C 1
ATOM 1288 O O . ALA A 1 166 ? -2.723 13.196 1.805 1.00 81.06 166 ALA A O 1
ATOM 1289 N N . ARG A 1 167 ? -1.787 14.693 3.189 1.00 77.38 167 ARG A N 1
ATOM 1290 C CA . ARG A 1 167 ? -2.933 15.621 3.182 1.00 77.38 167 ARG A CA 1
ATOM 1291 C C . ARG A 1 167 ? -3.283 16.144 1.792 1.00 77.38 167 ARG A C 1
ATOM 1293 O O . ARG A 1 167 ? -4.449 16.419 1.529 1.00 77.38 167 ARG A O 1
ATOM 1300 N N . SER A 1 168 ? -2.290 16.274 0.919 1.00 74.19 168 SER A N 1
ATOM 1301 C CA . SER A 1 168 ? -2.478 16.824 -0.425 1.00 74.19 168 SER A CA 1
ATOM 1302 C C . SER A 1 168 ? -2.896 15.772 -1.459 1.00 74.19 168 SER A C 1
ATOM 1304 O O . SER A 1 168 ? -3.601 16.104 -2.411 1.00 74.19 168 SER A O 1
ATOM 1306 N N . HIS A 1 169 ? -2.468 14.515 -1.296 1.00 74.38 169 HIS A N 1
ATOM 1307 C CA . HIS A 1 169 ? -2.586 13.485 -2.340 1.00 74.38 169 HIS A CA 1
ATOM 1308 C C . HIS A 1 169 ? -3.389 12.243 -1.932 1.00 74.38 169 HIS A C 1
ATOM 1310 O O . HIS A 1 169 ? -3.831 11.497 -2.809 1.00 74.38 169 HIS A O 1
ATOM 1316 N N . SER A 1 170 ? -3.587 12.000 -0.635 1.00 78.12 170 SER A N 1
ATOM 1317 C CA . SER A 1 170 ? -4.334 10.839 -0.147 1.00 78.12 170 SER A CA 1
ATOM 1318 C C . SER A 1 170 ? -5.843 11.025 -0.289 1.00 78.12 170 SER A C 1
ATOM 1320 O O . SER A 1 170 ? -6.375 12.128 -0.181 1.00 78.12 170 SER A O 1
ATOM 1322 N N . ARG A 1 171 ? -6.548 9.909 -0.491 1.00 80.38 171 ARG A N 1
ATOM 1323 C CA . ARG A 1 171 ? -8.016 9.829 -0.456 1.00 80.38 171 ARG A CA 1
ATOM 1324 C C . ARG A 1 171 ? -8.587 9.442 0.911 1.00 80.38 171 ARG A C 1
ATOM 1326 O O . ARG A 1 171 ? -9.804 9.320 1.019 1.00 80.38 171 ARG A O 1
ATOM 1333 N N . ALA A 1 172 ? -7.745 9.215 1.919 1.00 82.12 172 ALA A N 1
ATOM 1334 C CA . ALA A 1 172 ? -8.207 8.839 3.252 1.00 82.12 172 ALA A CA 1
ATOM 1335 C C . ALA A 1 172 ? -9.009 9.972 3.909 1.00 82.12 172 ALA A C 1
ATOM 1337 O O . ALA A 1 172 ? -8.621 11.139 3.831 1.00 82.12 172 ALA A O 1
ATOM 1338 N N . THR A 1 173 ? -10.102 9.623 4.590 1.00 82.12 173 THR A N 1
ATOM 1339 C CA . THR A 1 173 ? -10.991 10.599 5.241 1.00 82.12 173 THR A CA 1
ATOM 1340 C C . THR A 1 173 ? -10.289 11.305 6.395 1.00 82.12 173 THR A C 1
ATOM 1342 O O . THR A 1 173 ? -10.419 12.516 6.563 1.00 82.12 173 THR A O 1
ATOM 1345 N N . THR A 1 174 ? -9.530 10.550 7.191 1.00 82.44 174 THR A N 1
ATOM 1346 C CA . THR A 1 174 ? -8.773 11.076 8.330 1.00 82.44 174 THR A CA 1
ATOM 1347 C C . THR A 1 174 ? -7.291 10.802 8.135 1.00 82.44 174 THR A C 1
ATOM 1349 O O . THR A 1 174 ? -6.897 9.665 7.885 1.00 82.44 174 THR A O 1
ATOM 1352 N N . ILE A 1 175 ? -6.460 11.832 8.286 1.00 85.81 175 ILE A N 1
ATOM 1353 C CA . ILE A 1 175 ? -5.004 11.721 8.167 1.00 85.81 175 ILE A CA 1
ATOM 1354 C C . ILE A 1 175 ? -4.371 12.212 9.464 1.00 85.81 175 ILE A C 1
ATOM 1356 O O . ILE A 1 175 ? -4.599 13.349 9.883 1.00 85.81 175 ILE A O 1
ATOM 1360 N N . VAL A 1 176 ? -3.584 11.345 10.092 1.00 83.44 176 VAL A N 1
ATOM 1361 C CA . VAL A 1 176 ? -2.952 11.578 11.393 1.00 83.44 176 VAL A CA 1
ATOM 1362 C C . VAL A 1 176 ? -1.450 11.340 11.268 1.00 83.44 176 VAL A C 1
ATOM 1364 O O . VAL A 1 176 ? -1.009 10.487 10.503 1.00 83.44 176 VAL A O 1
ATOM 1367 N N . GLU A 1 177 ? -0.657 12.097 12.017 1.00 83.62 177 GLU A N 1
ATOM 1368 C CA . GLU A 1 177 ? 0.765 11.803 12.194 1.00 83.62 177 GLU A CA 1
ATOM 1369 C C . GLU A 1 177 ? 0.993 11.059 13.513 1.00 83.62 177 GLU A C 1
ATOM 1371 O O . GLU A 1 177 ? 0.398 11.405 14.535 1.00 83.62 177 GLU A O 1
ATOM 1376 N N . ASP A 1 178 ? 1.876 10.060 13.507 1.00 79.94 178 ASP A N 1
ATOM 1377 C CA . ASP A 1 178 ? 2.363 9.431 14.738 1.00 79.94 178 ASP A CA 1
ATOM 1378 C C . ASP A 1 178 ? 3.885 9.270 14.676 1.00 79.94 178 ASP A C 1
ATOM 1380 O O . ASP A 1 178 ? 4.434 8.417 13.975 1.00 79.94 178 ASP A O 1
ATOM 1384 N N . ARG A 1 179 ? 4.586 10.135 15.417 1.00 72.94 179 ARG A N 1
ATOM 1385 C CA . ARG A 1 179 ? 6.051 10.117 15.481 1.00 72.94 179 ARG A CA 1
ATOM 1386 C C 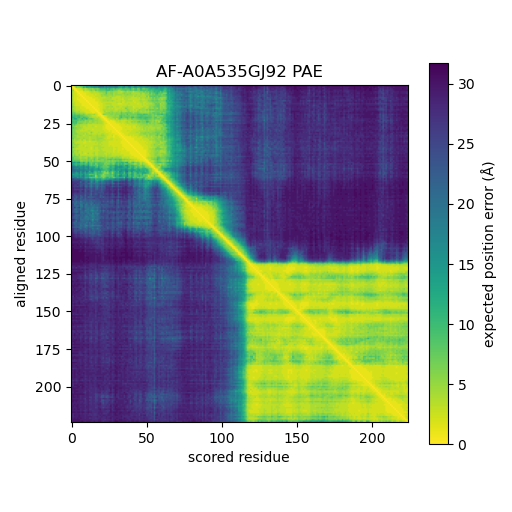. ARG A 1 179 ? 6.575 8.884 16.212 1.00 72.94 179 ARG A C 1
ATOM 1388 O O . ARG A 1 179 ? 7.649 8.409 15.862 1.00 72.94 179 ARG A O 1
ATOM 1395 N N . GLN A 1 180 ? 5.870 8.402 17.233 1.00 70.31 180 GLN A N 1
ATOM 1396 C CA . GLN A 1 180 ? 6.355 7.281 18.035 1.00 70.31 180 GLN A CA 1
ATOM 1397 C C . GLN A 1 180 ? 6.303 6.000 17.213 1.00 70.31 180 GLN A C 1
ATOM 1399 O O . GLN A 1 180 ? 7.327 5.339 17.096 1.00 70.31 180 GLN A O 1
ATOM 1404 N N . ALA A 1 181 ? 5.177 5.732 16.546 1.00 73.12 181 ALA A N 1
ATOM 1405 C CA . ALA A 1 181 ? 5.042 4.576 15.663 1.00 73.12 181 ALA A CA 1
ATOM 1406 C C . ALA A 1 181 ? 6.078 4.574 14.527 1.00 73.12 181 ALA A C 1
ATOM 1408 O O . ALA A 1 181 ? 6.614 3.521 14.198 1.00 73.12 181 ALA A O 1
ATOM 1409 N N . TYR A 1 182 ? 6.416 5.749 13.982 1.00 72.62 182 TYR A N 1
ATOM 1410 C CA . TYR A 1 182 ? 7.492 5.879 12.998 1.00 72.62 182 TYR A CA 1
ATOM 1411 C C . TYR A 1 182 ? 8.877 5.553 13.577 1.00 72.62 182 TYR A C 1
ATOM 1413 O O . TYR A 1 182 ? 9.644 4.823 12.957 1.00 72.62 182 TYR A O 1
ATOM 1421 N N . VAL A 1 183 ? 9.210 6.073 14.763 1.00 69.06 183 VAL A N 1
ATOM 1422 C CA . VAL A 1 183 ? 10.534 5.866 15.380 1.00 69.06 183 VAL A CA 1
ATOM 1423 C C . VAL A 1 183 ? 10.732 4.423 15.850 1.00 69.06 183 VAL A C 1
ATOM 1425 O O . VAL A 1 183 ? 11.847 3.913 15.768 1.00 69.06 183 VAL A O 1
ATOM 1428 N N . SER A 1 184 ? 9.680 3.767 16.343 1.00 71.69 184 SER A N 1
ATOM 1429 C CA . SER A 1 184 ? 9.751 2.396 16.860 1.00 71.69 184 SER A CA 1
ATOM 1430 C C . SER A 1 184 ? 9.317 1.315 15.864 1.00 71.69 184 SER A C 1
ATOM 1432 O O . SER A 1 184 ? 9.289 0.147 16.243 1.00 71.69 184 SER A O 1
ATOM 1434 N N . ASP A 1 185 ? 8.965 1.679 14.624 1.00 76.25 185 ASP A N 1
ATOM 1435 C CA . ASP A 1 185 ? 8.344 0.788 13.622 1.00 76.25 185 ASP A CA 1
ATOM 1436 C C . ASP A 1 185 ? 7.117 0.018 14.172 1.00 76.25 185 ASP A C 1
ATOM 1438 O O . ASP A 1 185 ? 6.789 -1.090 13.746 1.00 76.25 185 ASP A O 1
ATOM 1442 N N . ALA A 1 186 ? 6.411 0.608 15.145 1.00 85.31 186 ALA A N 1
ATOM 1443 C CA . ALA A 1 186 ? 5.340 -0.035 15.914 1.00 85.31 186 ALA A CA 1
ATOM 1444 C C . ALA A 1 186 ? 3.952 0.120 15.260 1.00 85.31 186 ALA A C 1
ATOM 1446 O O . ALA A 1 186 ? 2.943 0.375 15.924 1.00 85.31 186 ALA A O 1
ATOM 1447 N N . TRP A 1 187 ? 3.877 -0.029 13.936 1.00 86.19 187 TRP A N 1
ATOM 1448 C CA . TRP A 1 187 ? 2.638 0.164 13.169 1.00 86.19 187 TRP A CA 1
ATOM 1449 C C . TRP A 1 187 ? 1.560 -0.874 13.497 1.00 86.19 187 TRP A C 1
ATOM 1451 O O . TRP A 1 187 ? 0.380 -0.536 13.577 1.00 86.19 187 TRP A O 1
ATOM 1461 N N . ALA A 1 188 ? 1.953 -2.129 13.722 1.00 89.19 188 ALA A N 1
ATOM 1462 C CA . ALA A 1 188 ? 1.033 -3.204 14.092 1.00 89.19 188 ALA A CA 1
ATOM 1463 C C . ALA A 1 188 ? 0.447 -3.013 15.501 1.00 89.19 188 ALA A C 1
ATOM 1465 O O . ALA A 1 188 ? -0.756 -3.183 15.702 1.00 89.19 188 ALA A O 1
ATOM 1466 N N . GLU A 1 189 ? 1.270 -2.589 16.462 1.00 87.00 189 GLU A N 1
ATOM 1467 C CA . GLU A 1 189 ? 0.818 -2.242 17.813 1.00 87.00 189 GLU A CA 1
ATOM 1468 C C . GLU A 1 189 ? -0.156 -1.058 17.777 1.00 87.00 189 GLU A C 1
ATOM 1470 O O . GLU A 1 189 ? -1.239 -1.114 18.372 1.00 87.00 189 GLU A O 1
ATOM 1475 N N . LEU A 1 190 ? 0.189 -0.005 17.025 1.00 88.75 190 LEU A N 1
ATOM 1476 C CA . LEU A 1 190 ? -0.683 1.147 16.824 1.00 88.75 190 LEU A CA 1
ATOM 1477 C C . LEU A 1 190 ? -2.032 0.727 16.223 1.00 88.75 190 LEU A C 1
ATOM 1479 O O . LEU A 1 190 ? -3.082 1.158 16.705 1.00 88.75 190 LEU A O 1
ATOM 1483 N N . ALA A 1 191 ? -2.016 -0.153 15.219 1.00 89.06 191 ALA A N 1
ATOM 1484 C CA . ALA A 1 191 ? -3.228 -0.673 14.603 1.00 89.06 191 ALA A CA 1
ATOM 1485 C C . ALA A 1 191 ? -4.101 -1.431 15.605 1.00 89.06 191 ALA A C 1
ATOM 1487 O O . ALA A 1 191 ? -5.296 -1.148 15.718 1.00 89.06 191 ALA A O 1
ATOM 1488 N N . ALA A 1 192 ? -3.509 -2.342 16.381 1.00 90.56 192 ALA A N 1
ATOM 1489 C CA . ALA A 1 192 ? -4.230 -3.093 17.401 1.00 90.56 192 ALA A CA 1
ATOM 1490 C C . ALA A 1 192 ? -4.834 -2.178 18.473 1.00 90.56 192 ALA A C 1
ATOM 1492 O O . ALA A 1 192 ? -5.983 -2.363 18.883 1.00 90.56 192 ALA A O 1
ATOM 1493 N N . ARG A 1 193 ? -4.096 -1.147 18.897 1.00 88.25 193 ARG A N 1
ATOM 1494 C CA . ARG A 1 193 ? -4.598 -0.140 19.836 1.00 88.25 193 ARG A CA 1
ATOM 1495 C C . ARG A 1 193 ? -5.823 0.586 19.275 1.00 88.25 193 ARG A C 1
ATOM 1497 O O . ARG A 1 193 ? -6.859 0.605 19.938 1.00 88.25 193 ARG A O 1
ATOM 1504 N N . MET A 1 194 ? -5.736 1.112 18.052 1.00 87.75 194 MET A N 1
ATOM 1505 C CA . MET A 1 194 ? -6.834 1.843 17.404 1.00 87.75 194 MET A CA 1
ATOM 1506 C C . MET A 1 194 ? -8.074 0.971 17.161 1.00 87.75 194 MET A C 1
ATOM 1508 O O . MET A 1 194 ? -9.203 1.447 17.292 1.00 87.75 194 MET A O 1
ATOM 1512 N N . LEU A 1 195 ? -7.885 -0.306 16.822 1.00 86.94 195 LEU A N 1
ATOM 1513 C CA . LEU A 1 195 ? -8.976 -1.268 16.660 1.00 86.94 195 LEU A CA 1
ATOM 1514 C C . LEU A 1 195 ? -9.717 -1.511 17.975 1.00 86.94 195 LEU A C 1
ATOM 1516 O O . LEU A 1 195 ? -10.944 -1.389 18.019 1.00 86.94 195 LEU A O 1
ATOM 1520 N N . ARG A 1 196 ? -8.982 -1.782 19.059 1.00 84.94 196 ARG A N 1
ATOM 1521 C CA . ARG A 1 196 ? -9.575 -2.062 20.374 1.00 84.94 196 ARG A CA 1
ATOM 1522 C C . ARG A 1 196 ? -10.257 -0.850 20.991 1.00 84.94 196 ARG A C 1
ATOM 1524 O O . ARG A 1 196 ? -11.323 -1.005 21.575 1.00 84.94 196 ARG A O 1
ATOM 1531 N N . GLU A 1 197 ? -9.698 0.349 20.823 1.00 85.94 197 GLU A N 1
ATOM 1532 C CA . GLU A 1 197 ? -10.349 1.601 21.244 1.00 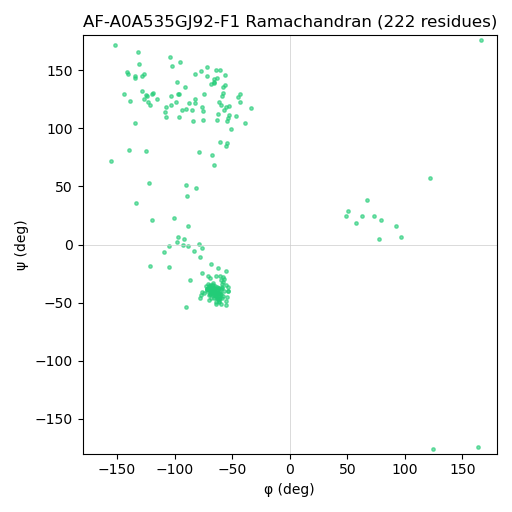85.94 197 GLU A CA 1
ATOM 1533 C C . GLU A 1 197 ? -11.734 1.770 20.597 1.00 85.94 197 GLU A C 1
ATOM 1535 O O . GLU A 1 197 ? -12.639 2.348 21.198 1.00 85.94 197 GLU A O 1
ATOM 1540 N N . ARG A 1 198 ? -11.926 1.215 19.393 1.00 81.56 198 ARG A N 1
ATOM 1541 C CA . ARG A 1 198 ? -13.208 1.200 18.676 1.00 81.56 198 ARG A CA 1
ATOM 1542 C C . ARG A 1 198 ? -14.010 -0.097 18.852 1.00 81.56 198 ARG A C 1
ATOM 1544 O O . ARG A 1 198 ? -15.059 -0.241 18.226 1.00 81.56 198 ARG A O 1
ATOM 1551 N N . GLY A 1 199 ? -13.554 -1.007 19.714 1.00 83.06 199 GLY A N 1
ATOM 1552 C CA . GLY A 1 199 ? -14.243 -2.250 20.063 1.00 83.06 199 GLY A CA 1
ATOM 1553 C C . GLY A 1 199 ? -14.110 -3.381 19.041 1.00 83.06 199 GLY A C 1
ATOM 1554 O O . GLY A 1 199 ? -14.952 -4.273 19.035 1.00 83.06 199 GLY A O 1
ATOM 1555 N N . PHE A 1 200 ? -13.096 -3.347 18.171 1.00 82.19 200 PHE A N 1
ATOM 1556 C CA . PHE A 1 200 ? -12.798 -4.437 17.240 1.00 82.19 200 PHE A CA 1
ATOM 1557 C C . PHE A 1 200 ? -11.703 -5.351 17.798 1.00 82.19 200 PHE A C 1
ATOM 1559 O O . PHE A 1 200 ? -10.634 -4.887 18.193 1.00 82.19 200 PHE A O 1
ATOM 1566 N N . ASP A 1 201 ? -11.976 -6.651 17.785 1.00 80.12 201 ASP A N 1
ATOM 1567 C CA . ASP A 1 201 ? -11.093 -7.750 18.192 1.00 80.12 201 ASP A CA 1
ATOM 1568 C C . ASP A 1 201 ? -10.607 -8.595 17.001 1.00 80.12 201 ASP A C 1
ATOM 1570 O O . ASP A 1 201 ? -9.740 -9.449 17.157 1.00 80.12 201 ASP A O 1
ATOM 1574 N N . ALA A 1 202 ? -11.120 -8.329 15.799 1.00 82.25 202 ALA A N 1
ATOM 1575 C CA . ALA A 1 202 ? -10.705 -8.970 14.560 1.00 82.25 202 ALA A CA 1
ATOM 1576 C C . ALA A 1 202 ? -10.520 -7.938 13.444 1.00 82.25 202 ALA A C 1
ATOM 1578 O O . ALA A 1 202 ? -11.272 -6.961 13.348 1.00 82.25 202 ALA A O 1
ATOM 1579 N N . ALA A 1 203 ? -9.547 -8.173 12.569 1.00 87.62 203 ALA A N 1
ATOM 1580 C CA . ALA A 1 203 ? -9.275 -7.341 11.409 1.00 87.62 203 ALA A CA 1
ATOM 1581 C C . ALA A 1 203 ? -8.874 -8.184 10.198 1.00 87.62 203 ALA A C 1
ATOM 1583 O O . ALA A 1 203 ? -8.244 -9.226 10.304 1.00 87.62 203 ALA A O 1
ATOM 1584 N N . ARG A 1 204 ? -9.224 -7.705 9.007 1.00 89.50 204 ARG A N 1
ATOM 1585 C CA . ARG A 1 204 ? -8.742 -8.260 7.744 1.00 89.50 204 ARG A CA 1
ATOM 1586 C C . ARG A 1 204 ? -7.424 -7.595 7.390 1.00 89.50 204 ARG A C 1
ATOM 1588 O O . ARG A 1 204 ? -7.387 -6.380 7.207 1.00 89.50 204 ARG A O 1
ATOM 1595 N N . VAL A 1 205 ? -6.378 -8.391 7.240 1.00 89.06 205 VAL A N 1
ATOM 1596 C CA . VAL A 1 205 ? -5.055 -7.923 6.818 1.00 89.06 205 VAL A CA 1
ATOM 1597 C C . VAL A 1 205 ? -4.767 -8.273 5.358 1.00 89.06 205 VAL A C 1
ATOM 1599 O O . VAL A 1 205 ? -5.420 -9.139 4.769 1.00 89.06 205 VAL A O 1
ATOM 1602 N N . SER A 1 206 ? -3.793 -7.583 4.761 1.00 82.81 206 SER A N 1
ATOM 1603 C CA . SER A 1 206 ? -3.260 -7.958 3.446 1.00 82.81 206 SER A CA 1
ATOM 1604 C C . SER A 1 206 ? -2.591 -9.342 3.508 1.00 82.81 206 SER A C 1
ATOM 1606 O O . SER A 1 206 ? -1.911 -9.643 4.492 1.00 82.81 206 SER A O 1
ATOM 1608 N N . PRO A 1 207 ? -2.709 -10.176 2.456 1.00 79.12 207 PRO A N 1
ATOM 1609 C CA . PRO A 1 207 ? -1.968 -11.435 2.361 1.00 79.12 207 PRO A CA 1
ATOM 1610 C C . PRO A 1 207 ? -0.444 -11.244 2.315 1.00 79.12 207 PRO A C 1
ATOM 1612 O O . PRO A 1 207 ? 0.284 -12.186 2.613 1.00 79.12 207 PRO A O 1
ATOM 1615 N N . ASN A 1 208 ? 0.032 -10.047 1.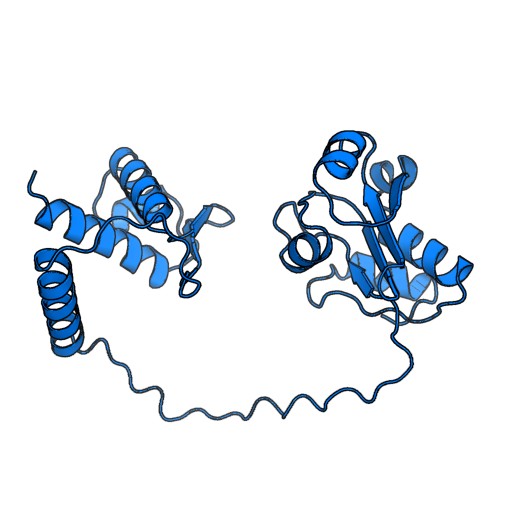958 1.00 78.69 208 ASN A N 1
ATOM 1616 C CA . ASN A 1 208 ? 1.457 -9.721 1.890 1.00 78.69 208 ASN A CA 1
ATOM 1617 C C . ASN A 1 208 ? 1.991 -9.121 3.198 1.00 78.69 208 ASN A C 1
ATOM 1619 O O . ASN A 1 208 ? 3.153 -8.716 3.261 1.00 78.69 208 ASN A O 1
ATOM 1623 N N . LEU A 1 209 ? 1.163 -9.047 4.248 1.00 85.00 209 LEU A N 1
ATOM 1624 C CA . LEU A 1 209 ? 1.589 -8.512 5.532 1.00 85.00 209 LEU A CA 1
ATOM 1625 C C . LEU A 1 209 ? 2.775 -9.321 6.073 1.00 85.00 209 LEU A C 1
ATOM 1627 O O . LEU A 1 209 ? 2.716 -10.546 6.197 1.00 85.00 209 LEU A O 1
ATOM 1631 N N . ARG A 1 210 ? 3.856 -8.619 6.430 1.00 82.38 210 ARG A N 1
ATOM 1632 C CA . ARG A 1 210 ? 5.044 -9.241 7.026 1.00 82.38 210 ARG A CA 1
ATOM 1633 C C . ARG A 1 210 ? 4.659 -10.018 8.289 1.00 82.38 210 ARG A C 1
ATOM 1635 O O . ARG A 1 210 ? 3.916 -9.511 9.126 1.00 82.38 210 ARG A O 1
ATOM 1642 N N . ALA A 1 211 ? 5.225 -11.215 8.453 1.00 85.06 211 ALA A N 1
ATOM 1643 C CA . ALA A 1 211 ? 4.926 -12.107 9.578 1.00 85.06 211 ALA A CA 1
ATOM 1644 C C . ALA A 1 211 ? 5.107 -11.439 10.952 1.00 85.06 211 ALA A C 1
ATOM 1646 O O . ALA A 1 211 ? 4.285 -11.651 11.834 1.00 85.06 211 ALA A O 1
ATOM 1647 N N . ILE A 1 212 ? 6.116 -10.571 11.101 1.00 83.56 212 ILE A N 1
ATOM 1648 C CA . ILE A 1 212 ? 6.348 -9.795 12.331 1.00 83.56 212 ILE A CA 1
ATOM 1649 C C . ILE A 1 212 ? 5.098 -8.985 12.701 1.00 83.56 212 ILE A C 1
ATOM 1651 O O . ILE A 1 212 ? 4.602 -9.083 13.816 1.00 83.56 212 ILE A O 1
ATOM 1655 N N . HIS A 1 213 ? 4.521 -8.256 11.744 1.00 86.62 213 HIS A N 1
ATOM 1656 C CA . HIS A 1 213 ? 3.337 -7.427 11.980 1.00 86.62 213 HIS A CA 1
ATOM 1657 C C . HIS A 1 213 ? 2.092 -8.261 12.283 1.00 86.62 213 HIS A C 1
ATOM 1659 O O . HIS A 1 213 ? 1.270 -7.867 13.107 1.00 86.62 213 HIS A O 1
ATOM 1665 N N . LEU A 1 214 ? 1.965 -9.432 11.655 1.00 86.31 214 LEU A N 1
ATOM 1666 C CA . LEU A 1 214 ? 0.890 -10.380 11.948 1.00 86.31 214 LEU A CA 1
ATOM 1667 C C . LEU A 1 214 ? 0.989 -10.929 13.381 1.00 86.31 214 LEU A C 1
ATOM 1669 O O . LEU A 1 214 ? -0.016 -11.023 14.085 1.00 86.31 214 LEU A O 1
ATOM 1673 N N . GLU A 1 215 ? 2.195 -11.289 13.821 1.00 85.62 215 GLU A N 1
ATOM 1674 C CA . GLU A 1 215 ? 2.442 -11.764 15.183 1.00 85.62 215 GLU A CA 1
ATOM 1675 C C . GLU A 1 215 ? 2.189 -10.675 16.227 1.00 85.62 215 GLU A C 1
ATOM 1677 O O . GLU A 1 215 ? 1.578 -10.964 17.258 1.00 85.62 215 GLU A O 1
ATOM 1682 N N . GLU A 1 216 ? 2.593 -9.432 15.957 1.00 86.56 216 GLU A N 1
ATOM 1683 C CA . GLU A 1 216 ? 2.320 -8.299 16.847 1.00 86.56 216 GLU A CA 1
ATOM 1684 C C . GLU A 1 216 ? 0.813 -8.042 16.991 1.00 86.56 216 GLU A C 1
ATOM 1686 O O . GLU A 1 216 ? 0.310 -7.946 18.112 1.00 86.56 216 GLU A O 1
ATOM 1691 N N . LEU A 1 217 ? 0.050 -8.032 15.889 1.00 87.44 217 LEU A N 1
ATOM 1692 C CA . LEU A 1 217 ? -1.415 -7.902 15.948 1.00 87.44 217 LEU A CA 1
ATO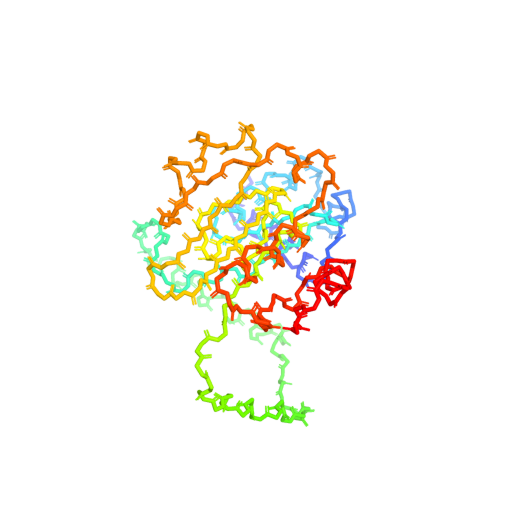M 1693 C C . LEU A 1 217 ? -2.043 -8.971 16.857 1.00 87.44 217 LEU A C 1
ATOM 1695 O O . LEU A 1 217 ? -2.859 -8.653 17.728 1.00 87.44 217 LEU A O 1
ATOM 1699 N N . ARG A 1 218 ? -1.598 -10.226 16.719 1.00 88.56 218 ARG A N 1
ATOM 1700 C CA . ARG A 1 218 ? -2.080 -11.352 17.532 1.00 88.56 218 ARG A CA 1
ATOM 1701 C C . ARG A 1 218 ? -1.663 -11.252 18.995 1.00 88.56 218 ARG A C 1
ATOM 1703 O O . ARG A 1 218 ? -2.482 -11.533 19.869 1.00 88.56 218 ARG A O 1
ATOM 1710 N N . ARG A 1 219 ? -0.434 -10.811 19.296 1.00 89.06 219 ARG A N 1
ATOM 1711 C CA . ARG A 1 219 ? -0.001 -10.540 20.684 1.00 89.06 219 ARG A CA 1
ATOM 1712 C C . ARG A 1 219 ? -0.873 -9.492 21.354 1.00 89.06 219 ARG A C 1
ATOM 1714 O O . ARG A 1 219 ? -1.146 -9.593 22.548 1.00 89.06 219 ARG A O 1
ATOM 1721 N N . HIS A 1 220 ? -1.348 -8.519 20.586 1.00 88.06 220 HIS A N 1
ATOM 1722 C CA . HIS A 1 220 ? -2.274 -7.502 21.061 1.00 88.06 220 HIS A CA 1
ATOM 1723 C C . HIS A 1 220 ? -3.753 -7.917 20.933 1.00 88.06 220 HIS A C 1
ATOM 1725 O O . HIS A 1 220 ? -4.641 -7.081 21.100 1.00 88.06 220 HIS A O 1
ATOM 1731 N N . GLY A 1 221 ? -4.042 -9.205 20.735 1.00 79.12 221 GLY A N 1
ATOM 1732 C CA . GLY A 1 221 ? -5.396 -9.751 20.810 1.00 79.12 221 GLY A CA 1
ATOM 1733 C C . GLY A 1 221 ? -6.292 -9.377 19.632 1.00 79.12 221 GLY A C 1
ATOM 1734 O O . GLY A 1 221 ? -7.505 -9.344 19.805 1.00 79.12 221 GLY A O 1
ATOM 1735 N N . VAL A 1 222 ? -5.706 -9.070 18.470 1.00 86.25 222 VAL A N 1
ATOM 1736 C CA . VAL A 1 222 ? -6.441 -8.911 17.212 1.00 86.25 222 VAL A CA 1
ATOM 1737 C C . VAL A 1 222 ? -6.329 -10.198 16.403 1.00 86.25 222 VAL A C 1
ATOM 1739 O O . VAL A 1 222 ? -5.223 -10.637 16.082 1.00 86.25 222 VAL A O 1
ATOM 1742 N N . ASP A 1 223 ? -7.470 -10.790 16.060 1.00 81.94 223 ASP A N 1
ATOM 1743 C CA . ASP A 1 223 ? -7.538 -11.913 15.125 1.00 81.94 223 ASP A CA 1
ATOM 1744 C C . ASP A 1 223 ? -7.371 -11.402 13.685 1.00 81.94 223 ASP A C 1
ATOM 1746 O O . ASP A 1 223 ? -8.146 -10.556 13.226 1.00 81.94 223 ASP A O 1
ATOM 1750 N N . ALA A 1 224 ? -6.318 -11.870 13.011 1.00 77.06 224 ALA A N 1
ATOM 1751 C CA . ALA A 1 224 ? -5.821 -11.378 11.724 1.00 77.06 224 ALA A CA 1
ATOM 1752 C C . ALA A 1 224 ? -5.395 -12.527 10.800 1.00 77.06 224 ALA A C 1
ATOM 1754 O O . ALA A 1 224 ? -4.692 -13.462 11.278 1.00 77.06 224 ALA A O 1
#

Foldseek 3Di:
DDPVVLVVLLVLLVVLQVVDPLDALVRSCVSSVHDSVSSVVSQVVCVLVPFDWDQDNHTHTDPPPCPVPPDPPDPDDPVNVVVVVVVVVVCVVVVVDDPPPDDDPPPPPPPPPPDDPAAKAKEWACAQVRPVVCVQWVGGDGGWIKIGRDVLDIETEDAPVCQVVSVVGTPGNHYHYDNVCVVVVVRLVVVLVVCVVVPAQEYHYDPPDDPVSVVSNVVSRYHD

Radius of gyration: 23.19 Å; Cα contacts (8 Å, |Δi|>4): 290; chains: 1; bounding box: 46×47×63 Å

Solvent-accessible surface area (backbone atoms only — not comparable to full-atom values): 12934 Å² total; per-residue (Å²): 135,57,70,67,61,54,49,59,47,45,51,39,45,50,49,48,25,70,76,46,63,40,35,46,68,69,58,46,14,60,74,49,72,42,53,59,75,54,41,58,53,44,52,54,51,39,42,75,73,46,40,47,67,48,76,83,72,22,38,31,66,46,86,55,75,71,77,77,80,72,70,81,89,66,84,84,49,75,68,56,54,54,49,50,51,53,49,51,51,50,44,60,73,66,60,73,73,73,83,87,79,83,79,85,70,79,74,68,77,74,68,75,74,74,89,60,82,72,58,25,38,42,41,57,42,88,29,45,79,26,65,70,45,29,70,71,26,64,44,64,42,56,61,42,35,37,39,36,57,48,94,91,42,31,40,34,38,29,34,74,88,43,43,70,58,43,73,74,54,38,70,49,78,36,80,45,69,40,63,64,39,57,74,67,70,35,44,34,53,52,49,32,51,59,35,46,80,72,72,42,53,47,36,43,60,54,94,80,52,56,64,69,47,56,51,41,20,44,75,61,58,27,49,108

Sequence (224 aa):
MNRAQRLARLLRVLAAIIAEPGLNPLELADRAGVSDRTLRRDLAQLRDLGYEVAYTSGYEVQEKLNLDGRSKRRRRTEADDALLQAVAQAVETAGLWRDTEGAGQPSARRAKPKRSGAAPIVLIPTGEDDPDFRYATSFGVETGLYIRFRDGDDVLVVSPLEIDNARSHSRATTIVEDRQAYVSDAWAELAARMLRERGFDAARVSPNLRAIHLEELRRHGVDA

Nearest PDB structures (foldseek):
  7n02-assembly1_B  TM=6.248E-01  e=1.332E-04  Lactococcus lactis
  6xmr-assembly1_B  TM=6.415E-01  e=4.768E-04  Lactococcus lactis
  3i7m-assembly1_A  TM=6.629E-01  e=1.512E-03  Levilactobacillus brevis ATCC 367
  8fi3-assembly1_A  TM=3.967E-01  e=1.062E-01  Klebsiella pneumoniae
  7clu-assembly1_B  TM=2.367E-01  e=6.181E-01  Serratia marcescens

Mean predicted aligned error: 18.88 Å

pLDDT: mean 70.59, std 16.14, range [33.66, 92.31]